Protein AF-A0A6N9UCE7-F1 (afdb_monomer_lite)

Structure (mmCIF, N/CA/C/O backbone):
data_AF-A0A6N9UCE7-F1
#
_entry.id   AF-A0A6N9UCE7-F1
#
loop_
_atom_site.group_PDB
_atom_site.id
_atom_site.type_symbol
_atom_site.label_atom_id
_atom_site.label_alt_id
_atom_site.label_comp_id
_atom_site.label_asym_id
_atom_site.label_entity_id
_atom_site.label_seq_id
_atom_site.pdbx_PDB_ins_code
_atom_site.Cartn_x
_atom_site.Cartn_y
_atom_site.Cartn_z
_atom_site.occupancy
_atom_site.B_iso_or_equiv
_atom_site.auth_seq_id
_atom_site.auth_comp_id
_atom_site.auth_asym_id
_atom_site.auth_atom_id
_atom_site.pdbx_PDB_model_num
ATOM 1 N N . MET A 1 1 ? 12.344 -20.145 -18.792 1.00 55.12 1 MET A N 1
ATOM 2 C CA . MET A 1 1 ? 13.681 -20.656 -19.155 1.00 55.12 1 MET A CA 1
ATOM 3 C C . MET A 1 1 ? 14.453 -20.822 -17.857 1.00 55.12 1 MET A C 1
ATOM 5 O O . MET A 1 1 ? 14.553 -19.849 -17.118 1.00 55.12 1 MET A O 1
ATOM 9 N N . ASN A 1 2 ? 14.846 -22.044 -17.493 1.00 79.31 2 ASN A N 1
ATOM 10 C CA . ASN A 1 2 ? 15.606 -22.292 -16.262 1.00 79.31 2 ASN A CA 1
ATOM 11 C C . ASN A 1 2 ? 17.034 -21.734 -16.443 1.00 79.31 2 ASN A C 1
ATOM 13 O O . ASN A 1 2 ? 17.540 -21.731 -17.561 1.00 79.31 2 ASN A O 1
ATOM 17 N N . LEU A 1 3 ? 17.689 -21.277 -15.366 1.00 72.50 3 LEU A N 1
ATOM 18 C CA . LEU A 1 3 ? 19.099 -20.850 -15.359 1.00 72.50 3 LEU A CA 1
ATOM 19 C C . LEU A 1 3 ? 20.013 -21.818 -16.137 1.00 72.50 3 LEU A C 1
ATOM 21 O O . LEU A 1 3 ? 20.904 -21.383 -16.862 1.00 72.50 3 LEU A O 1
ATOM 25 N N . ARG A 1 4 ? 19.749 -23.124 -16.028 1.00 77.56 4 ARG A N 1
ATOM 26 C CA . ARG A 1 4 ? 20.465 -24.182 -16.747 1.00 77.56 4 ARG A CA 1
ATOM 27 C C . ARG A 1 4 ? 20.333 -24.066 -18.270 1.00 77.56 4 ARG A C 1
ATOM 29 O O . ARG A 1 4 ? 21.342 -24.127 -18.960 1.00 77.56 4 ARG A O 1
ATOM 36 N N . ASP A 1 5 ? 19.128 -23.819 -18.779 1.00 77.69 5 ASP A N 1
ATOM 37 C CA . ASP A 1 5 ? 18.874 -23.675 -20.219 1.00 77.69 5 ASP A CA 1
ATOM 38 C C . ASP A 1 5 ? 19.595 -22.442 -20.787 1.00 77.69 5 ASP A C 1
ATOM 40 O O . ASP A 1 5 ? 20.117 -22.470 -21.900 1.00 77.69 5 ASP A O 1
ATOM 44 N N . THR A 1 6 ? 19.658 -21.359 -20.002 1.00 74.12 6 THR A N 1
ATOM 45 C CA . THR A 1 6 ? 20.372 -20.130 -20.372 1.00 74.12 6 THR A CA 1
ATOM 46 C C . THR A 1 6 ? 21.882 -20.357 -20.437 1.00 74.12 6 THR A C 1
ATOM 48 O O . THR A 1 6 ? 22.530 -19.886 -21.370 1.00 74.12 6 THR A O 1
ATOM 51 N N . LEU A 1 7 ? 22.450 -21.102 -19.484 1.00 79.00 7 LEU A N 1
ATOM 52 C CA . LEU A 1 7 ? 23.873 -21.451 -19.490 1.00 79.00 7 LEU A CA 1
ATOM 53 C C . LEU A 1 7 ? 24.226 -22.382 -20.660 1.00 79.00 7 LEU A C 1
ATOM 55 O O . LEU A 1 7 ? 25.208 -22.128 -21.356 1.00 79.00 7 LEU A O 1
ATOM 59 N N . ASP A 1 8 ? 23.395 -23.388 -20.942 1.00 78.19 8 ASP A N 1
ATOM 60 C CA . ASP A 1 8 ? 23.586 -24.306 -22.075 1.00 78.19 8 ASP A CA 1
ATOM 61 C C . ASP A 1 8 ? 23.453 -23.601 -23.437 1.00 78.19 8 ASP A C 1
ATOM 63 O O . ASP A 1 8 ? 24.088 -23.996 -24.421 1.00 78.19 8 ASP A O 1
ATOM 67 N N . TYR A 1 9 ? 22.627 -22.555 -23.518 1.00 81.31 9 TYR A N 1
ATOM 68 C CA . TYR A 1 9 ? 22.512 -21.704 -24.701 1.00 81.31 9 TYR A CA 1
ATOM 69 C C . TYR A 1 9 ? 23.761 -20.836 -24.902 1.00 81.31 9 TYR A C 1
ATOM 71 O O . TYR A 1 9 ? 24.317 -20.801 -26.001 1.00 81.31 9 TYR A O 1
ATOM 79 N N . LEU A 1 10 ? 24.248 -20.186 -23.839 1.00 79.19 10 LEU A N 1
ATOM 80 C CA . LEU A 1 10 ? 25.464 -19.369 -23.895 1.00 79.19 10 LEU A CA 1
ATOM 81 C C . LEU A 1 10 ? 26.702 -20.207 -24.242 1.00 79.19 10 LEU A C 1
ATOM 83 O O . LEU A 1 10 ? 27.510 -19.780 -25.063 1.00 79.19 10 LEU A O 1
ATOM 87 N N . ALA A 1 11 ? 26.825 -21.417 -23.688 1.00 78.81 11 ALA A N 1
ATOM 88 C CA . ALA A 1 11 ? 27.917 -22.334 -24.012 1.00 78.81 11 ALA A CA 1
ATOM 89 C C . ALA A 1 11 ? 27.926 -22.722 -25.502 1.00 78.81 11 ALA A C 1
ATOM 91 O O . ALA A 1 11 ? 28.981 -22.731 -26.136 1.00 78.81 11 ALA A O 1
ATOM 92 N N . ARG A 1 12 ? 26.747 -22.980 -26.087 1.00 85.50 12 ARG A N 1
ATOM 93 C CA . ARG A 1 12 ? 26.614 -23.264 -27.524 1.00 85.50 12 ARG A CA 1
ATOM 94 C C . ARG A 1 12 ? 27.008 -22.074 -28.394 1.00 85.50 12 ARG A C 1
ATOM 96 O O . ARG A 1 12 ? 27.698 -22.278 -29.385 1.00 85.50 12 ARG A O 1
ATOM 103 N N . LEU A 1 13 ? 26.625 -20.860 -28.007 1.00 78.12 13 LEU A N 1
ATOM 104 C CA . LEU A 1 13 ? 27.005 -19.624 -28.701 1.00 78.12 13 LEU A CA 1
ATOM 105 C C . LEU A 1 13 ? 28.523 -19.415 -28.717 1.00 78.12 13 LEU A C 1
ATOM 107 O O . LEU A 1 13 ? 29.093 -19.150 -29.772 1.00 78.12 13 LEU A O 1
ATOM 111 N N . VAL A 1 14 ? 29.184 -19.611 -27.571 1.00 79.56 14 VAL A N 1
ATOM 112 C CA . VAL A 1 14 ? 30.649 -19.508 -27.465 1.00 79.56 14 VAL A CA 1
ATOM 113 C C . VAL A 1 14 ? 31.342 -20.545 -28.352 1.00 79.56 14 VAL A C 1
ATOM 115 O O . VAL A 1 14 ? 32.314 -20.219 -29.031 1.00 79.56 14 VAL A O 1
ATOM 118 N N . GLN A 1 15 ? 30.830 -21.778 -28.390 1.00 78.38 15 GLN A N 1
ATOM 119 C CA . GLN A 1 15 ? 31.375 -22.834 -29.243 1.00 78.38 15 GLN A CA 1
ATOM 120 C C . GLN A 1 15 ? 31.206 -22.507 -30.736 1.00 78.38 15 GLN A C 1
ATOM 122 O O . GLN A 1 15 ? 32.149 -22.654 -31.510 1.00 78.38 15 GLN A O 1
ATOM 127 N N . GLN A 1 16 ? 30.032 -22.007 -31.134 1.00 80.94 16 GLN A N 1
ATOM 128 C CA . GLN A 1 16 ? 29.745 -21.630 -32.519 1.00 80.94 16 GLN A CA 1
ATOM 129 C C . GLN A 1 16 ? 30.661 -20.499 -33.010 1.00 80.94 16 GLN A C 1
ATOM 131 O O . GLN A 1 16 ? 31.149 -20.544 -34.139 1.00 80.94 16 GLN A O 1
ATOM 136 N N . ASP A 1 17 ? 30.941 -19.514 -32.154 1.00 73.44 17 ASP A N 1
ATOM 137 C CA . ASP A 1 17 ? 31.876 -18.429 -32.464 1.00 73.44 17 ASP A CA 1
ATOM 138 C C . ASP A 1 17 ? 33.335 -18.906 -32.511 1.00 73.44 17 ASP A C 1
ATOM 140 O O . ASP A 1 17 ? 34.107 -18.464 -33.369 1.00 73.44 17 ASP A O 1
ATOM 144 N N . ALA A 1 18 ? 33.729 -19.843 -31.644 1.00 75.88 18 ALA A N 1
ATOM 145 C CA . ALA A 1 18 ? 35.053 -20.466 -31.697 1.00 75.88 18 ALA A CA 1
ATOM 146 C C . ALA A 1 18 ? 35.281 -21.224 -33.019 1.00 75.88 18 ALA A C 1
ATOM 148 O O . ALA A 1 18 ? 36.377 -21.198 -33.580 1.00 75.88 18 ALA A O 1
ATOM 149 N N . ASP A 1 19 ? 34.241 -21.857 -33.558 1.00 76.94 19 ASP A N 1
ATOM 150 C CA . ASP A 1 19 ? 34.321 -22.548 -34.846 1.00 76.94 19 ASP A CA 1
ATOM 151 C C . ASP A 1 19 ? 34.316 -21.557 -36.024 1.00 76.94 19 ASP A C 1
ATOM 153 O O . ASP A 1 19 ? 35.049 -21.741 -36.999 1.00 76.94 19 ASP A O 1
ATOM 157 N N . ARG A 1 20 ? 33.575 -20.445 -35.914 1.00 74.06 20 ARG A N 1
ATOM 158 C CA . ARG A 1 20 ? 33.548 -19.382 -36.933 1.00 74.06 20 ARG A CA 1
ATOM 159 C C . ARG A 1 20 ? 34.883 -18.649 -37.057 1.00 74.06 20 ARG A C 1
ATOM 161 O O . ARG A 1 20 ? 35.341 -18.371 -38.161 1.00 74.06 20 ARG A O 1
ATOM 168 N N . THR A 1 21 ? 35.543 -18.398 -35.931 1.00 69.56 21 THR A N 1
ATOM 169 C CA . THR A 1 21 ? 36.868 -17.759 -35.895 1.00 69.56 21 THR A CA 1
ATOM 170 C C . THR A 1 21 ? 37.968 -18.626 -36.488 1.00 69.56 21 THR A C 1
ATOM 172 O O . THR A 1 21 ? 38.848 -18.106 -37.171 1.00 69.56 21 THR A O 1
ATOM 175 N N . LYS A 1 22 ? 37.894 -19.951 -36.313 1.00 75.88 22 LYS A N 1
ATOM 176 C CA . LYS A 1 22 ? 38.792 -20.882 -37.012 1.00 75.88 22 LYS A CA 1
ATOM 177 C C . LYS A 1 22 ? 38.615 -20.832 -38.531 1.00 75.88 22 LYS A C 1
ATOM 179 O O . LYS A 1 22 ? 39.599 -20.987 -39.244 1.00 75.88 22 LYS A O 1
ATOM 184 N N . ALA A 1 23 ? 37.393 -20.611 -39.019 1.00 70.56 23 ALA A N 1
ATOM 185 C CA . ALA A 1 23 ? 37.106 -20.512 -40.450 1.00 70.56 23 ALA A CA 1
ATOM 186 C C . ALA A 1 23 ? 37.548 -19.167 -41.066 1.00 70.56 23 ALA A C 1
ATOM 188 O O . ALA A 1 23 ? 38.022 -19.146 -42.199 1.00 70.56 23 ALA A O 1
ATOM 189 N N . GLU A 1 24 ? 37.425 -18.060 -40.324 1.00 67.69 24 GLU A N 1
ATOM 190 C CA . GLU A 1 24 ? 37.784 -16.701 -40.777 1.00 67.69 24 GLU A CA 1
ATOM 191 C C . GLU A 1 24 ? 39.311 -16.451 -40.803 1.00 67.69 24 GLU A C 1
ATOM 193 O O . GLU A 1 24 ? 39.781 -15.600 -41.551 1.00 67.69 24 GLU A O 1
ATOM 198 N N . ALA A 1 25 ? 40.114 -17.231 -40.067 1.00 68.50 25 ALA A N 1
ATOM 199 C CA . ALA A 1 25 ? 41.566 -17.034 -39.954 1.00 68.50 25 ALA A CA 1
ATOM 200 C C . ALA A 1 25 ? 42.386 -17.353 -41.229 1.00 68.50 25 ALA A C 1
ATOM 202 O O . ALA A 1 25 ? 43.602 -17.141 -41.257 1.00 68.50 25 ALA A O 1
ATOM 203 N N . HIS A 1 26 ? 41.765 -17.855 -42.300 1.00 65.88 26 HIS A N 1
ATOM 204 C CA . HIS A 1 26 ? 42.443 -18.099 -43.575 1.00 65.88 26 HIS A CA 1
ATOM 205 C C . HIS A 1 26 ? 42.618 -16.794 -44.374 1.00 65.88 26 HIS A C 1
ATOM 207 O O . HIS A 1 26 ? 41.826 -16.489 -45.260 1.00 65.88 26 HIS A O 1
ATOM 213 N N . GLY A 1 27 ? 43.689 -16.045 -44.086 1.00 72.62 27 GLY A N 1
ATOM 214 C CA . GLY A 1 27 ? 44.142 -14.908 -44.906 1.00 72.62 27 GLY A CA 1
ATOM 215 C C . GLY A 1 27 ? 44.340 -13.580 -44.170 1.00 72.62 27 GLY A C 1
ATOM 216 O O . GLY A 1 27 ? 44.795 -12.619 -44.787 1.00 72.62 27 GLY A O 1
ATOM 217 N N . GLU A 1 28 ? 44.036 -13.514 -42.874 1.00 76.50 28 GLU A N 1
ATOM 218 C CA . GLU A 1 28 ? 44.250 -12.318 -42.049 1.00 76.50 28 GLU A CA 1
ATOM 219 C C . GLU A 1 28 ? 45.672 -12.277 -41.471 1.00 76.50 28 GLU A C 1
ATOM 221 O O . GLU A 1 28 ? 46.276 -13.314 -41.178 1.00 76.50 28 GLU A O 1
ATOM 226 N N . SER A 1 29 ? 46.234 -11.074 -41.302 1.00 84.81 29 SER A N 1
ATOM 227 C CA . SER A 1 29 ? 47.552 -10.938 -40.675 1.00 84.81 29 SER A CA 1
ATOM 228 C C . SER A 1 29 ? 47.471 -11.246 -39.167 1.00 84.81 29 SER A C 1
ATOM 230 O O . SER A 1 29 ? 46.439 -10.993 -38.539 1.00 84.81 29 SER A O 1
ATOM 232 N N . PRO A 1 30 ? 48.551 -11.741 -38.534 1.00 78.81 30 PRO A N 1
ATOM 233 C CA . PRO A 1 30 ? 48.567 -12.015 -37.093 1.00 78.81 30 PRO A CA 1
ATOM 234 C C . PRO A 1 30 ? 48.154 -10.818 -36.218 1.00 78.81 30 PRO A C 1
ATOM 236 O O . PRO A 1 30 ? 47.530 -11.000 -35.174 1.00 78.81 30 PRO A O 1
ATOM 239 N N . GLU A 1 31 ? 48.453 -9.591 -36.655 1.00 83.00 31 GLU A N 1
ATOM 240 C CA . GLU A 1 31 ? 48.063 -8.358 -35.957 1.00 83.00 31 GLU A CA 1
ATOM 241 C C . GLU A 1 31 ? 46.546 -8.115 -35.998 1.00 83.00 31 GLU A C 1
ATOM 243 O O . GLU A 1 31 ? 45.957 -7.700 -34.999 1.00 83.00 31 GLU A O 1
ATOM 248 N N . GLN A 1 32 ? 45.889 -8.424 -37.123 1.00 82.06 32 GLN A N 1
ATOM 249 C CA . GLN A 1 32 ? 44.431 -8.323 -37.258 1.00 82.06 32 GLN A CA 1
ATOM 250 C C . GLN A 1 32 ? 43.720 -9.353 -36.376 1.00 82.06 32 GLN A C 1
ATOM 252 O O . GLN A 1 32 ? 42.742 -9.016 -35.704 1.00 82.06 32 GLN A O 1
ATOM 257 N N . LEU A 1 33 ? 44.259 -10.574 -36.306 1.00 79.19 33 LEU A N 1
ATOM 258 C CA . LEU A 1 33 ? 43.745 -11.630 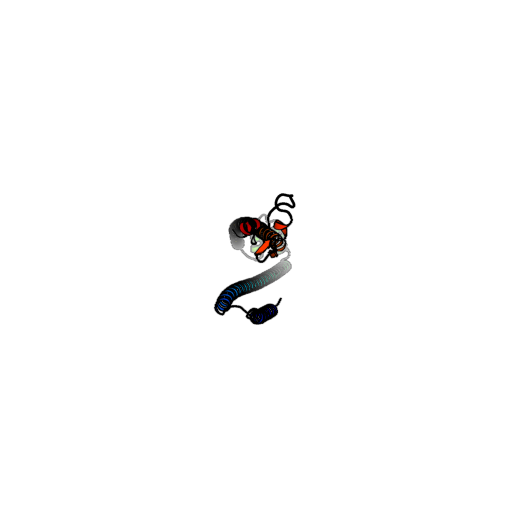-35.433 1.00 79.19 33 LEU A CA 1
ATOM 259 C C . LEU A 1 33 ? 43.868 -11.253 -33.950 1.00 79.19 33 LEU A C 1
ATOM 261 O O . LEU A 1 33 ? 42.925 -11.476 -33.187 1.00 79.19 33 LEU A O 1
ATOM 265 N N . LEU A 1 34 ? 44.983 -10.636 -33.540 1.00 81.06 34 LEU A N 1
ATOM 266 C CA . LEU A 1 34 ? 45.177 -10.172 -32.163 1.00 81.06 34 LEU A CA 1
ATOM 267 C C . LEU A 1 34 ? 44.195 -9.047 -31.802 1.00 81.06 34 LEU A C 1
ATOM 269 O O . LEU A 1 34 ? 43.507 -9.141 -30.786 1.00 81.06 34 LEU A O 1
ATOM 273 N N . ALA A 1 35 ? 44.049 -8.034 -32.661 1.00 82.75 35 ALA A N 1
ATOM 274 C CA . ALA A 1 35 ? 43.107 -6.935 -32.435 1.00 82.75 35 ALA A CA 1
ATOM 275 C C . ALA A 1 35 ? 41.642 -7.419 -32.382 1.00 82.75 35 ALA A C 1
ATOM 277 O O . ALA A 1 35 ? 40.844 -6.953 -31.561 1.00 82.75 35 ALA A O 1
ATOM 278 N N . ALA A 1 36 ? 41.274 -8.388 -33.229 1.00 82.00 36 ALA A N 1
ATOM 279 C CA . ALA A 1 36 ? 39.957 -9.020 -33.196 1.00 82.00 36 ALA A CA 1
ATOM 280 C C . ALA A 1 36 ? 39.740 -9.835 -31.909 1.00 82.00 36 ALA A C 1
ATOM 282 O O . ALA A 1 36 ? 38.648 -9.793 -31.333 1.00 82.00 36 ALA A O 1
ATOM 283 N N . ALA A 1 37 ? 40.767 -10.546 -31.433 1.00 79.44 37 ALA A N 1
ATOM 284 C CA . ALA A 1 37 ? 40.722 -11.291 -30.179 1.00 79.44 37 ALA A CA 1
ATOM 285 C C . ALA A 1 37 ? 40.562 -10.364 -28.962 1.00 79.44 37 ALA A C 1
ATOM 287 O O . ALA A 1 37 ? 39.706 -10.620 -28.116 1.00 79.44 37 ALA A O 1
ATOM 288 N N . GLU A 1 38 ? 41.301 -9.253 -28.897 1.00 89.38 38 GLU A N 1
ATOM 289 C CA . GLU A 1 38 ? 41.183 -8.259 -27.821 1.00 89.38 38 GLU A CA 1
ATOM 290 C C . GLU A 1 38 ? 39.797 -7.605 -27.788 1.00 89.38 38 GLU A C 1
ATOM 292 O O . GLU A 1 38 ? 39.168 -7.514 -26.728 1.00 89.38 38 GLU A O 1
ATOM 297 N N . LYS A 1 39 ? 39.266 -7.210 -28.953 1.00 89.31 39 LYS A N 1
ATOM 298 C CA . LYS A 1 39 ? 37.913 -6.646 -29.060 1.00 89.31 39 LYS A CA 1
ATOM 299 C C . LYS A 1 39 ? 36.849 -7.635 -28.575 1.00 89.31 39 LYS A C 1
ATOM 301 O O . LYS A 1 39 ? 35.934 -7.242 -27.850 1.00 89.31 39 LYS A O 1
ATOM 306 N N . ARG A 1 40 ? 36.983 -8.917 -28.931 1.00 81.06 40 ARG A N 1
ATOM 307 C CA . ARG A 1 40 ? 36.081 -9.985 -28.468 1.00 81.06 40 ARG A CA 1
ATOM 308 C C . ARG A 1 40 ? 36.219 -10.245 -26.972 1.00 81.06 40 ARG A C 1
ATOM 310 O O . ARG A 1 40 ? 35.206 -10.380 -26.295 1.00 81.06 40 ARG A O 1
ATOM 317 N N . ALA A 1 41 ? 37.436 -10.258 -26.433 1.00 84.69 41 ALA A N 1
ATOM 318 C CA . ALA A 1 41 ? 37.661 -10.394 -24.995 1.00 84.69 41 ALA A CA 1
ATOM 319 C C . ALA A 1 41 ? 36.996 -9.246 -24.212 1.00 84.69 41 ALA A C 1
ATOM 321 O O . ALA A 1 41 ? 36.348 -9.484 -23.190 1.00 84.69 41 ALA A O 1
ATOM 322 N N . ALA A 1 42 ? 37.072 -8.013 -24.723 1.00 89.00 42 ALA A N 1
ATOM 323 C CA . ALA A 1 42 ? 36.381 -6.864 -24.142 1.00 89.00 42 ALA A CA 1
ATOM 324 C C . ALA A 1 42 ? 34.847 -7.001 -24.211 1.00 89.00 42 ALA A C 1
ATOM 326 O O . ALA A 1 42 ? 34.151 -6.689 -23.241 1.00 89.00 42 ALA A O 1
ATOM 327 N N . GLU A 1 43 ? 34.304 -7.500 -25.325 1.00 90.50 43 GLU A N 1
ATOM 328 C CA . GLU A 1 43 ? 32.867 -7.749 -25.481 1.00 90.50 43 GLU A CA 1
ATOM 329 C C . GLU A 1 43 ? 32.362 -8.857 -24.545 1.00 90.50 43 GLU A C 1
ATOM 331 O O . GLU A 1 43 ? 31.367 -8.657 -23.844 1.00 90.50 43 GLU A O 1
ATOM 336 N N . LEU A 1 44 ? 33.086 -9.976 -24.448 1.00 85.69 44 LEU A N 1
ATOM 337 C CA . LEU A 1 44 ? 32.792 -11.059 -23.507 1.00 85.69 44 LEU A CA 1
ATOM 338 C C . LEU A 1 44 ? 32.857 -10.577 -22.056 1.00 85.69 44 LEU A C 1
ATOM 340 O O . LEU A 1 44 ? 31.966 -10.896 -21.272 1.00 85.69 44 LEU A O 1
ATOM 344 N N . SER A 1 45 ? 33.844 -9.749 -21.703 1.00 89.94 45 SER A N 1
ATOM 345 C CA . SER A 1 45 ? 33.935 -9.132 -20.374 1.00 89.94 45 SER A CA 1
ATOM 346 C C . SER A 1 45 ? 32.722 -8.238 -20.078 1.00 89.94 45 SER A C 1
ATOM 348 O O . SER A 1 45 ? 32.119 -8.323 -19.006 1.00 89.94 45 SER A O 1
ATOM 350 N N . ARG A 1 46 ? 32.268 -7.442 -21.058 1.00 92.38 46 ARG A N 1
ATOM 351 C CA . ARG A 1 46 ? 31.059 -6.611 -20.928 1.00 92.38 46 ARG A CA 1
ATOM 352 C C . ARG A 1 46 ? 29.786 -7.450 -20.781 1.00 92.38 46 ARG A C 1
ATOM 354 O O . ARG A 1 46 ? 28.911 -7.089 -19.991 1.00 92.38 46 ARG A O 1
ATOM 361 N N . LEU A 1 47 ? 29.657 -8.543 -21.533 1.00 87.62 47 LEU A N 1
ATOM 362 C CA . LEU A 1 47 ? 28.530 -9.475 -21.417 1.00 87.62 47 LEU A CA 1
ATOM 363 C C . LEU A 1 47 ? 28.542 -10.201 -20.070 1.00 87.62 47 LEU A C 1
ATOM 365 O O . LEU A 1 47 ? 27.497 -10.295 -19.430 1.00 87.62 47 LEU A O 1
ATOM 369 N N . HIS A 1 48 ? 29.714 -10.625 -19.597 1.00 86.00 48 HIS A N 1
ATOM 370 C CA . HIS A 1 48 ? 29.884 -11.226 -18.278 1.00 86.00 48 HIS A CA 1
ATOM 371 C C . HIS A 1 48 ? 29.464 -10.258 -17.164 1.00 86.00 48 HIS A C 1
ATOM 373 O O . HIS A 1 48 ? 28.642 -10.615 -16.327 1.00 86.00 48 HIS A O 1
ATOM 379 N N . GLN A 1 49 ? 29.909 -8.996 -17.209 1.00 90.56 49 GLN A N 1
ATOM 380 C CA . GLN A 1 49 ? 29.475 -7.971 -16.251 1.00 90.56 49 GLN A CA 1
ATOM 381 C C . GLN A 1 49 ? 27.956 -7.744 -16.273 1.00 90.56 49 GLN A C 1
ATOM 383 O O . GLN A 1 49 ? 27.343 -7.584 -15.217 1.00 90.56 49 GLN A O 1
ATOM 388 N N . LYS A 1 50 ? 27.327 -7.736 -17.457 1.00 88.94 50 LYS A N 1
ATOM 389 C CA . LYS A 1 50 ? 25.861 -7.653 -17.574 1.00 88.94 50 LYS A CA 1
ATOM 390 C C . LYS A 1 50 ? 25.175 -8.872 -16.954 1.00 88.94 50 LYS A C 1
ATOM 392 O O . LYS A 1 50 ? 24.182 -8.697 -16.253 1.00 88.94 50 LYS A O 1
ATOM 397 N N . ALA A 1 51 ? 25.702 -10.073 -17.187 1.00 83.94 51 ALA A N 1
ATOM 398 C CA . ALA A 1 51 ? 25.171 -11.308 -16.619 1.00 83.94 51 ALA A CA 1
ATOM 399 C C . ALA A 1 51 ? 25.290 -11.328 -15.087 1.00 83.94 51 ALA A C 1
ATOM 401 O O . ALA A 1 51 ? 24.315 -11.655 -14.417 1.00 83.94 51 ALA A O 1
ATOM 402 N N . CYS A 1 52 ? 26.426 -10.898 -14.526 1.00 89.38 52 CYS A N 1
ATOM 403 C CA . CYS A 1 52 ? 26.600 -10.750 -13.079 1.00 89.38 52 CYS A CA 1
ATOM 404 C C . CYS A 1 52 ? 25.581 -9.771 -12.482 1.00 89.38 52 CYS A C 1
ATOM 406 O O . CYS A 1 52 ? 24.870 -10.136 -11.557 1.00 89.38 52 CYS A O 1
ATOM 408 N N . ARG A 1 53 ? 25.412 -8.577 -13.072 1.00 91.75 53 ARG A N 1
ATOM 409 C CA . ARG A 1 53 ? 24.402 -7.609 -12.600 1.00 91.75 53 ARG A CA 1
ATOM 410 C C . ARG A 1 53 ? 22.977 -8.157 -12.666 1.00 91.75 53 ARG A C 1
ATOM 412 O O . ARG A 1 53 ? 22.176 -7.878 -11.782 1.00 91.75 53 ARG A O 1
ATOM 419 N N . ALA A 1 54 ? 22.646 -8.915 -13.712 1.00 85.69 54 ALA A N 1
ATOM 420 C CA . ALA A 1 54 ? 21.338 -9.554 -13.825 1.00 85.69 54 ALA A CA 1
ATOM 421 C C . ALA A 1 54 ? 21.131 -10.621 -12.736 1.00 85.69 54 ALA A C 1
ATOM 423 O O . ALA A 1 54 ? 20.046 -10.701 -12.166 1.00 85.69 54 ALA A O 1
ATOM 424 N N . LEU A 1 55 ? 22.169 -11.401 -12.412 1.00 88.50 55 LEU A N 1
ATOM 425 C CA . LEU A 1 55 ? 22.133 -12.369 -11.313 1.00 88.50 55 LEU A CA 1
ATOM 426 C C . LEU A 1 55 ? 21.978 -11.688 -9.949 1.00 88.50 55 LEU A C 1
ATOM 428 O O . LEU A 1 55 ? 21.169 -12.157 -9.153 1.00 88.50 55 LEU A O 1
ATOM 432 N N . ASP A 1 56 ? 22.676 -10.578 -9.706 1.00 90.25 56 ASP A N 1
ATOM 433 C CA . ASP A 1 56 ? 22.549 -9.805 -8.464 1.00 90.25 56 ASP A CA 1
ATOM 434 C C . ASP A 1 56 ? 21.126 -9.250 -8.295 1.00 90.25 56 ASP A C 1
ATOM 436 O O . ASP A 1 56 ? 20.532 -9.377 -7.226 1.00 90.25 56 ASP A O 1
ATOM 440 N N . LEU A 1 57 ? 20.532 -8.704 -9.366 1.00 88.19 57 LEU A N 1
ATOM 441 C CA . LEU A 1 57 ? 19.139 -8.241 -9.358 1.00 88.19 57 LEU A CA 1
ATOM 442 C C . LEU A 1 57 ? 18.157 -9.387 -9.083 1.00 88.19 57 LEU A C 1
ATOM 444 O O . LEU A 1 57 ? 17.253 -9.241 -8.267 1.00 88.19 57 LEU A O 1
ATOM 448 N N . MET A 1 58 ? 18.358 -10.550 -9.710 1.00 88.38 58 MET A N 1
ATOM 449 C CA . MET A 1 58 ? 17.528 -11.729 -9.452 1.00 88.3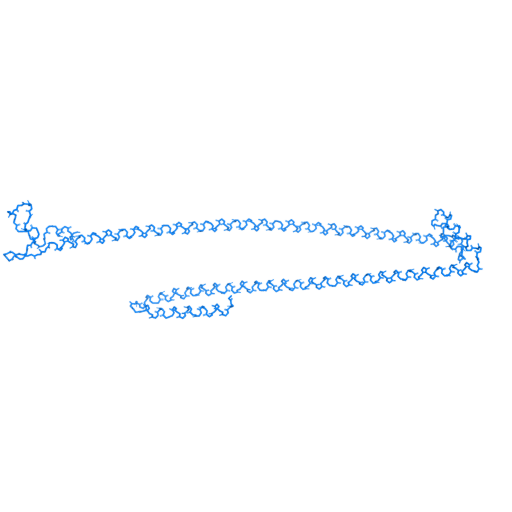8 58 MET A CA 1
ATOM 450 C C . MET A 1 58 ? 17.662 -12.245 -8.013 1.00 88.38 58 MET A C 1
ATOM 452 O O . MET A 1 58 ? 16.679 -12.718 -7.440 1.00 88.38 58 MET A O 1
ATOM 456 N N . GLN A 1 59 ? 18.862 -12.193 -7.428 1.00 89.81 59 GLN A N 1
ATOM 457 C CA . GLN A 1 59 ? 19.077 -12.555 -6.025 1.00 89.81 59 GLN A CA 1
ATOM 458 C C . GLN A 1 59 ? 18.370 -11.569 -5.096 1.00 89.81 59 GLN A C 1
ATOM 460 O O . GLN A 1 59 ? 17.627 -12.007 -4.222 1.00 89.81 59 GLN A O 1
ATOM 465 N N . HIS A 1 60 ? 18.510 -10.268 -5.352 1.00 90.25 60 HIS A N 1
ATOM 466 C CA . HIS A 1 60 ? 17.829 -9.223 -4.595 1.00 90.25 60 HIS A CA 1
ATOM 467 C C . HIS A 1 60 ? 16.300 -9.372 -4.652 1.00 90.25 60 HIS A C 1
ATOM 469 O O . HIS A 1 60 ? 15.634 -9.310 -3.621 1.00 90.25 60 HIS A O 1
ATOM 475 N N . ASP A 1 61 ? 15.727 -9.637 -5.829 1.00 86.75 61 ASP A N 1
ATOM 476 C CA . ASP A 1 61 ? 14.288 -9.889 -5.966 1.00 86.75 61 ASP A CA 1
ATOM 477 C C . ASP A 1 61 ? 13.851 -11.138 -5.194 1.00 86.75 61 ASP A C 1
ATOM 479 O O . ASP A 1 61 ? 12.811 -11.130 -4.528 1.00 86.75 61 ASP A O 1
ATOM 483 N N . ARG A 1 62 ? 14.647 -12.213 -5.239 1.00 89.06 62 ARG A N 1
ATOM 484 C CA . ARG A 1 62 ? 14.366 -13.443 -4.489 1.00 89.06 62 ARG A CA 1
ATOM 485 C C . ARG A 1 62 ? 14.390 -13.199 -2.981 1.00 89.06 62 ARG A C 1
ATOM 487 O O . ARG A 1 62 ? 13.501 -13.689 -2.284 1.00 89.06 62 ARG A O 1
ATOM 494 N N . ASP A 1 63 ? 15.355 -12.430 -2.493 1.00 88.94 63 ASP A N 1
ATOM 495 C CA . ASP A 1 63 ? 15.473 -12.084 -1.077 1.00 88.94 63 ASP A CA 1
ATOM 496 C C . ASP A 1 63 ? 14.320 -11.165 -0.642 1.00 88.94 63 ASP A C 1
ATOM 498 O O . ASP A 1 63 ? 13.672 -11.434 0.368 1.00 88.94 63 ASP A O 1
ATOM 502 N N . ALA A 1 64 ? 13.937 -10.187 -1.469 1.00 87.69 64 ALA A N 1
ATOM 503 C CA . ALA A 1 64 ? 12.762 -9.347 -1.233 1.00 87.69 64 ALA A CA 1
ATOM 504 C C . ALA A 1 64 ? 11.441 -10.144 -1.252 1.00 87.69 64 ALA A C 1
ATOM 506 O O . ALA A 1 64 ? 10.485 -9.829 -0.539 1.00 87.69 64 ALA A O 1
ATOM 507 N N . HIS A 1 65 ? 11.329 -11.186 -2.081 1.00 85.94 65 HIS A N 1
ATOM 508 C CA . HIS A 1 65 ? 10.189 -12.106 -2.043 1.00 85.94 65 HIS A CA 1
ATOM 509 C C . HIS A 1 65 ? 10.174 -12.958 -0.771 1.00 85.94 65 HIS A C 1
ATOM 511 O O . HIS A 1 65 ? 9.102 -13.156 -0.197 1.00 85.94 65 HIS A O 1
ATOM 517 N N . ARG A 1 66 ? 11.341 -13.421 -0.311 1.00 89.69 66 ARG A N 1
ATOM 518 C CA . ARG A 1 66 ? 11.478 -14.173 0.939 1.00 89.69 66 ARG A CA 1
ATOM 519 C C . ARG A 1 66 ? 11.099 -13.325 2.154 1.00 89.69 66 ARG A C 1
ATOM 521 O O . ARG A 1 66 ? 10.273 -13.764 2.944 1.00 89.69 66 ARG A O 1
ATOM 528 N N . GLU A 1 67 ? 11.614 -12.103 2.256 1.00 88.56 67 GLU A N 1
ATOM 529 C CA . GLU A 1 67 ? 11.281 -11.176 3.345 1.00 88.56 67 GLU A CA 1
ATOM 530 C C . GLU A 1 67 ? 9.778 -10.862 3.375 1.00 88.56 67 GLU A C 1
ATOM 532 O O . GLU A 1 67 ? 9.140 -10.876 4.428 1.00 88.56 67 GLU A O 1
ATOM 537 N N . ARG A 1 68 ? 9.161 -10.644 2.203 1.00 88.44 68 ARG A N 1
ATOM 538 C CA . ARG A 1 68 ? 7.703 -10.474 2.107 1.00 88.44 68 ARG A CA 1
ATOM 539 C C . ARG A 1 68 ? 6.952 -11.703 2.616 1.00 88.44 68 ARG A C 1
ATOM 541 O O . ARG A 1 68 ? 5.981 -11.535 3.347 1.00 88.44 68 ARG A O 1
ATOM 548 N N . ALA A 1 69 ? 7.386 -12.912 2.262 1.00 86.06 69 ALA A N 1
ATOM 549 C CA . ALA A 1 69 ? 6.762 -14.148 2.732 1.00 86.06 69 ALA A CA 1
ATOM 550 C C . ALA A 1 69 ? 6.878 -14.315 4.259 1.00 86.06 69 ALA A C 1
ATOM 552 O O . ALA A 1 69 ? 5.874 -14.597 4.911 1.00 86.06 69 ALA A O 1
ATOM 553 N N . GLU A 1 70 ? 8.057 -14.059 4.831 1.00 86.94 70 GLU A N 1
ATOM 554 C CA . GLU A 1 70 ? 8.292 -14.096 6.283 1.00 86.94 70 GLU A CA 1
ATOM 555 C C . GLU A 1 70 ? 7.418 -13.056 7.015 1.00 86.94 70 GLU A C 1
ATOM 557 O O . GLU A 1 70 ? 6.782 -13.365 8.025 1.00 86.94 70 GLU A O 1
ATOM 562 N N . ASN A 1 71 ? 7.274 -11.850 6.452 1.00 87.25 71 ASN A N 1
ATOM 563 C CA . ASN A 1 71 ? 6.369 -10.822 6.971 1.00 87.25 71 ASN A CA 1
ATOM 564 C C . ASN A 1 71 ? 4.888 -11.236 6.901 1.00 87.25 71 ASN A C 1
ATOM 566 O O . ASN A 1 71 ? 4.125 -10.961 7.832 1.00 87.25 71 ASN A O 1
ATOM 570 N N . PHE A 1 72 ? 4.452 -11.902 5.826 1.00 86.19 72 PHE A N 1
ATOM 571 C CA . PHE A 1 72 ? 3.088 -12.433 5.729 1.00 86.19 72 PHE A CA 1
ATOM 572 C C . PHE A 1 72 ? 2.830 -13.533 6.760 1.00 86.19 72 PHE A C 1
ATOM 574 O O . PHE A 1 72 ? 1.775 -13.520 7.396 1.00 86.19 72 PHE A O 1
ATOM 581 N N . GLU A 1 73 ? 3.786 -14.437 6.975 1.00 87.56 73 GLU A N 1
ATOM 582 C CA . GLU A 1 73 ? 3.682 -15.481 7.997 1.00 87.56 73 GLU A CA 1
ATOM 583 C C . GLU A 1 73 ? 3.623 -14.876 9.409 1.00 87.56 73 GLU A C 1
ATOM 585 O O . GLU A 1 73 ? 2.776 -15.262 10.216 1.00 87.56 73 GLU A O 1
ATOM 590 N N . GLY A 1 74 ? 4.449 -13.862 9.689 1.00 86.19 74 GLY A N 1
ATOM 591 C CA . GLY A 1 74 ? 4.403 -13.110 10.944 1.00 86.19 74 GLY A CA 1
ATOM 592 C C . GLY A 1 74 ? 3.046 -12.439 11.183 1.00 86.19 74 GLY A C 1
ATOM 593 O O . GLY A 1 74 ? 2.480 -12.549 12.272 1.00 86.19 74 GLY A O 1
ATOM 594 N N . ARG A 1 75 ? 2.466 -11.804 10.154 1.00 85.56 75 ARG A N 1
ATOM 595 C CA . ARG A 1 75 ? 1.119 -11.207 10.236 1.00 85.56 75 ARG A CA 1
ATOM 596 C C . ARG A 1 75 ? 0.024 -12.258 10.417 1.00 85.56 75 ARG A C 1
ATOM 598 O O . ARG A 1 75 ? -0.924 -12.003 11.156 1.00 85.56 75 ARG A O 1
ATOM 605 N N . ALA A 1 76 ? 0.141 -13.419 9.774 1.00 86.38 76 ALA A N 1
ATOM 606 C CA . ALA A 1 76 ? -0.805 -14.520 9.940 1.00 86.38 76 ALA A CA 1
ATOM 607 C C . ALA A 1 76 ? -0.798 -15.048 11.384 1.00 86.38 76 ALA A C 1
ATOM 609 O O . ALA A 1 76 ? -1.861 -15.125 11.996 1.00 86.38 76 ALA A O 1
ATOM 610 N N . LYS A 1 77 ? 0.390 -15.287 11.960 1.00 88.06 77 LYS A N 1
ATOM 611 C CA . LYS A 1 77 ? 0.547 -15.689 13.370 1.00 88.06 77 LYS A CA 1
ATOM 612 C C . LYS A 1 77 ? 0.006 -14.636 14.340 1.00 88.06 77 LYS A C 1
ATOM 614 O O . LYS A 1 77 ? -0.654 -14.981 15.313 1.00 88.06 77 LYS A O 1
ATOM 619 N N . ALA A 1 78 ? 0.226 -13.349 14.062 1.00 82.75 78 ALA A N 1
ATOM 620 C CA . ALA A 1 78 ? -0.328 -12.268 14.879 1.00 82.75 78 ALA A CA 1
ATOM 621 C C . ALA A 1 78 ? -1.869 -12.223 14.833 1.00 82.75 78 ALA A C 1
ATOM 623 O O . ALA A 1 78 ? -2.512 -12.004 15.859 1.00 82.75 78 ALA A O 1
ATOM 624 N N . MET A 1 79 ? -2.475 -12.461 13.663 1.00 86.31 79 MET A N 1
ATOM 625 C CA . MET A 1 79 ? -3.935 -12.556 13.536 1.00 86.31 79 MET A CA 1
ATOM 626 C C . MET A 1 79 ? -4.505 -13.790 14.242 1.00 86.31 79 MET A C 1
ATOM 628 O O . MET A 1 79 ? -5.581 -13.701 14.827 1.00 86.31 79 MET A O 1
ATOM 632 N N . GLU A 1 80 ? -3.804 -14.923 14.201 1.00 89.12 80 GLU A N 1
ATOM 633 C CA . GLU A 1 80 ? -4.185 -16.138 14.930 1.00 89.12 80 GLU A CA 1
ATOM 634 C C . GLU A 1 80 ? -4.161 -15.903 16.447 1.00 89.12 80 GLU A C 1
ATOM 636 O O . GLU A 1 80 ? -5.184 -16.082 17.102 1.00 89.12 80 GLU A O 1
ATOM 641 N N . ALA A 1 81 ? -3.074 -15.334 16.980 1.00 87.31 81 ALA A N 1
ATOM 642 C CA . ALA A 1 81 ? -2.982 -14.967 18.395 1.00 87.31 81 ALA A CA 1
ATOM 643 C C . ALA A 1 81 ? -4.087 -13.980 18.827 1.00 87.31 81 ALA A C 1
ATOM 645 O O . ALA A 1 81 ? -4.659 -14.110 19.908 1.00 87.31 81 ALA A O 1
ATOM 646 N N . SER A 1 82 ? -4.439 -13.010 17.973 1.00 87.00 82 SER A N 1
ATOM 647 C CA . SER A 1 82 ? -5.557 -12.093 18.236 1.00 87.00 82 SER A CA 1
ATOM 648 C C . SER A 1 82 ? -6.899 -12.826 18.338 1.00 87.00 82 SER A C 1
ATOM 650 O O . SER A 1 82 ? -7.711 -12.487 19.198 1.00 87.00 82 SER A O 1
ATOM 652 N N . ARG A 1 83 ? -7.142 -13.836 17.491 1.00 90.38 83 ARG A N 1
ATOM 653 C CA . ARG A 1 83 ? -8.368 -14.650 17.544 1.00 90.38 83 ARG A CA 1
ATOM 654 C C . ARG A 1 83 ? -8.429 -15.498 18.807 1.00 90.38 83 ARG A C 1
ATOM 656 O O . ARG A 1 83 ? -9.500 -15.592 19.400 1.00 90.38 83 ARG A O 1
ATOM 663 N N . ASP A 1 84 ? -7.303 -16.054 19.239 1.00 89.50 84 ASP A N 1
ATOM 664 C CA . ASP A 1 84 ? -7.226 -16.831 20.478 1.00 89.50 84 ASP A CA 1
ATOM 665 C C . ASP A 1 84 ? -7.496 -15.952 21.705 1.00 89.50 84 ASP A C 1
ATOM 667 O O . ASP A 1 84 ? -8.260 -16.336 22.593 1.00 89.50 84 ASP A O 1
ATOM 671 N N . HIS A 1 85 ? -6.959 -14.727 21.729 1.00 85.62 85 HIS A N 1
ATOM 672 C CA . HIS A 1 85 ? -7.270 -13.752 22.775 1.00 85.62 85 HIS A CA 1
ATOM 673 C C . HIS A 1 85 ? -8.752 -13.356 22.790 1.00 85.62 85 HIS A C 1
ATOM 675 O O . HIS A 1 85 ? -9.358 -13.291 23.861 1.00 85.62 85 HIS A O 1
ATOM 681 N N . GLU A 1 86 ? -9.365 -13.129 21.625 1.00 85.88 86 GLU A N 1
ATOM 682 C CA . GLU A 1 86 ? -10.805 -12.861 21.533 1.00 85.88 86 GLU A CA 1
ATOM 683 C C . GLU A 1 86 ? -11.653 -14.059 21.982 1.00 85.88 86 GLU A C 1
ATOM 685 O O . GLU A 1 86 ? -12.668 -13.878 22.659 1.00 85.88 86 GLU A O 1
ATOM 690 N N . ALA A 1 87 ? -11.254 -15.282 21.626 1.00 91.56 87 ALA A N 1
ATOM 691 C CA . ALA A 1 87 ? -11.936 -16.503 22.040 1.00 91.56 87 ALA A CA 1
ATOM 692 C C . ALA A 1 87 ? -11.877 -16.682 23.564 1.00 91.56 87 ALA A C 1
ATOM 694 O O . ALA A 1 87 ? -12.922 -16.874 24.189 1.00 91.56 87 ALA A O 1
ATOM 695 N N . ALA A 1 88 ? -10.696 -16.510 24.165 1.00 90.06 88 ALA A N 1
ATOM 696 C CA . ALA A 1 88 ? -10.513 -16.555 25.614 1.00 90.06 88 ALA A CA 1
ATOM 697 C C . ALA A 1 88 ? -11.331 -15.465 26.332 1.00 90.06 88 ALA A C 1
ATOM 699 O O . ALA A 1 88 ? -11.980 -15.736 27.341 1.00 90.06 88 ALA A O 1
ATOM 700 N N . ALA A 1 89 ? -11.376 -14.243 25.787 1.00 86.44 89 ALA A N 1
ATOM 701 C CA . ALA A 1 89 ? -12.190 -13.162 26.343 1.00 86.44 89 ALA A CA 1
ATOM 702 C C . ALA A 1 89 ? -13.696 -13.482 26.297 1.00 86.44 89 ALA A C 1
ATOM 704 O O . ALA A 1 89 ? -14.424 -13.197 27.251 1.00 86.44 89 ALA A O 1
ATOM 705 N N . ARG A 1 90 ? -14.178 -14.106 25.213 1.00 92.00 90 ARG A N 1
ATOM 706 C CA . ARG A 1 90 ? -15.577 -14.555 25.101 1.00 92.00 90 ARG A CA 1
ATOM 707 C C . ARG A 1 90 ? -15.895 -15.683 26.074 1.00 92.00 90 ARG A C 1
ATOM 709 O O . ARG A 1 90 ? -16.971 -15.662 26.669 1.00 92.00 90 ARG A O 1
ATOM 716 N N . GLU A 1 91 ? -14.996 -16.648 26.236 1.00 94.12 91 GLU A N 1
ATOM 717 C CA . GLU A 1 91 ? -15.164 -17.743 27.194 1.00 94.12 91 GLU A CA 1
ATOM 718 C C . GLU A 1 91 ? -15.230 -17.212 28.629 1.00 94.12 91 GLU A C 1
ATOM 720 O O . GLU A 1 91 ? -16.165 -17.545 29.361 1.00 94.12 91 GLU A O 1
ATOM 725 N N . GLN A 1 92 ? -14.325 -16.299 28.993 1.00 90.69 92 GLN A N 1
ATOM 726 C CA . GLN A 1 92 ? -14.349 -15.639 30.296 1.00 90.69 92 GLN A CA 1
ATOM 727 C C . GLN A 1 92 ? -15.664 -14.881 30.517 1.00 90.69 92 GLN A C 1
ATOM 729 O O . GLN A 1 92 ? -16.318 -15.075 31.538 1.00 90.69 92 GLN A O 1
ATOM 734 N N . ALA A 1 93 ? -16.118 -14.092 29.538 1.00 84.69 93 ALA A N 1
ATOM 735 C CA . ALA A 1 93 ? -17.385 -13.368 29.639 1.00 84.69 93 ALA A CA 1
ATOM 736 C C . ALA A 1 93 ? -18.598 -14.310 29.783 1.00 84.69 93 ALA A C 1
ATOM 738 O O . ALA A 1 93 ? -19.549 -14.008 30.508 1.00 84.69 93 ALA A O 1
ATOM 739 N N . GLN A 1 94 ? -18.582 -15.469 29.116 1.00 93.69 94 GLN A N 1
ATOM 740 C CA . GLN A 1 94 ? -19.618 -16.490 29.285 1.00 93.69 94 GLN A CA 1
ATOM 741 C C . GLN A 1 94 ? -19.576 -17.124 30.675 1.00 93.69 94 GLN A C 1
ATOM 743 O O . GLN A 1 94 ? -20.637 -17.396 31.244 1.00 93.69 94 GLN A O 1
ATOM 748 N N . GLN A 1 95 ? -18.383 -17.365 31.218 1.00 91.81 95 GLN A N 1
ATOM 749 C CA . GLN A 1 95 ? -18.224 -17.904 32.561 1.00 91.81 95 GLN A CA 1
ATOM 750 C C . GLN A 1 95 ? -18.698 -16.901 33.615 1.00 91.81 95 GLN A C 1
ATOM 752 O O . GLN A 1 95 ? -19.528 -17.254 34.450 1.00 91.81 95 GLN A O 1
ATOM 757 N N . ASP A 1 96 ? -18.306 -15.634 33.497 1.00 85.38 96 ASP A N 1
ATOM 758 C CA . ASP A 1 96 ? -18.768 -14.558 34.375 1.00 85.38 96 ASP A CA 1
ATOM 759 C C . ASP A 1 96 ? -20.301 -14.423 34.333 1.00 85.38 96 ASP A C 1
ATOM 761 O O . ASP A 1 96 ? -20.956 -14.248 35.363 1.00 85.38 96 ASP A O 1
ATOM 765 N N . ALA A 1 97 ? -20.909 -14.576 33.150 1.00 86.38 97 ALA A N 1
ATOM 766 C CA . ALA A 1 97 ? -22.362 -14.573 32.999 1.00 86.38 97 ALA A CA 1
ATOM 767 C C . ALA A 1 97 ? -23.039 -15.791 33.658 1.00 86.38 97 ALA A C 1
ATOM 769 O O . ALA A 1 97 ? -24.135 -15.657 34.213 1.00 86.38 97 ALA A O 1
ATOM 770 N N . LYS A 1 98 ? -22.422 -16.980 33.610 1.00 92.06 98 LYS A N 1
ATOM 771 C CA . LYS A 1 98 ? -22.914 -18.178 34.318 1.00 92.06 98 LYS A CA 1
ATOM 772 C C . LYS A 1 98 ? -22.811 -17.996 35.830 1.00 92.06 98 LYS A C 1
ATOM 774 O O . LYS A 1 98 ? -23.793 -18.240 36.528 1.00 92.06 98 LYS A O 1
ATOM 779 N N . ASP A 1 99 ? -21.681 -17.498 36.314 1.00 88.12 99 ASP A N 1
ATOM 780 C CA . ASP A 1 99 ? -21.447 -17.245 37.734 1.00 88.12 99 ASP A CA 1
ATOM 781 C C . ASP A 1 99 ? -22.414 -16.181 38.271 1.00 88.12 99 ASP A C 1
ATOM 783 O O . ASP A 1 99 ? -22.988 -16.343 39.349 1.00 88.12 99 ASP A O 1
ATOM 787 N N . ALA A 1 100 ? -22.675 -15.120 37.501 1.00 82.88 100 ALA A N 1
ATOM 788 C CA . ALA A 1 100 ? -23.674 -14.111 37.843 1.00 82.88 100 ALA A CA 1
ATOM 789 C C . ALA A 1 100 ? -25.094 -14.700 37.917 1.00 82.88 100 ALA A C 1
ATOM 791 O O . ALA A 1 100 ? -25.836 -14.400 38.857 1.00 82.88 100 ALA A O 1
ATOM 792 N N . LYS A 1 101 ? -25.469 -15.575 36.971 1.00 88.00 101 LYS A N 1
ATOM 793 C CA . LYS A 1 101 ? -26.757 -16.289 37.004 1.00 88.00 101 LYS A CA 1
ATOM 794 C C . LYS A 1 101 ? -26.872 -17.200 38.221 1.00 88.00 101 LYS A C 1
ATOM 796 O O . LYS A 1 101 ? -27.927 -17.217 38.852 1.00 88.00 101 LYS A O 1
ATOM 801 N N . GLU A 1 102 ? -25.812 -17.919 38.577 1.00 88.62 102 GLU A N 1
ATOM 802 C CA . GLU A 1 102 ? -25.827 -18.795 39.749 1.00 88.62 102 GLU A CA 1
ATOM 803 C C . GLU A 1 102 ? -25.913 -17.987 41.047 1.00 88.62 102 GLU A C 1
ATOM 805 O O . GLU A 1 102 ? -26.743 -18.289 41.902 1.00 88.62 102 GLU A O 1
ATOM 810 N N . ARG A 1 103 ? -25.172 -16.878 41.166 1.00 82.75 103 ARG A N 1
ATOM 811 C CA . ARG A 1 103 ? -25.311 -15.944 42.298 1.00 82.75 103 ARG A CA 1
ATOM 812 C C . ARG A 1 103 ? -26.737 -15.404 42.415 1.00 82.75 103 ARG A C 1
ATOM 814 O O . ARG A 1 103 ? -27.290 -15.382 43.514 1.00 82.75 103 ARG A O 1
ATOM 821 N N . ALA A 1 104 ? -27.360 -15.024 41.298 1.00 76.56 104 ALA A N 1
ATOM 822 C CA . ALA A 1 104 ? -28.753 -14.578 41.278 1.00 76.56 104 ALA A CA 1
ATOM 823 C C . ALA A 1 104 ? -29.727 -15.699 41.684 1.00 76.56 104 ALA A C 1
ATOM 825 O O . ALA A 1 104 ? -30.679 -15.454 42.430 1.00 76.56 104 ALA A O 1
ATOM 826 N N . ARG A 1 105 ? -29.478 -16.940 41.247 1.00 85.94 105 ARG A N 1
ATOM 827 C CA . ARG A 1 105 ? -30.268 -18.116 41.631 1.00 85.94 105 ARG A CA 1
ATOM 828 C C . ARG A 1 105 ? -30.161 -18.397 43.128 1.00 85.94 105 ARG A C 1
ATOM 830 O O . ARG A 1 105 ? -31.193 -18.544 43.779 1.00 85.94 105 ARG A O 1
ATOM 837 N N . VAL A 1 106 ? -28.949 -18.424 43.680 1.00 85.38 106 VAL A N 1
ATOM 838 C CA . VAL A 1 106 ? -28.699 -18.621 45.117 1.00 85.38 106 VAL A CA 1
ATOM 839 C C . VAL A 1 106 ? -29.379 -17.522 45.934 1.00 85.38 106 VAL A C 1
ATOM 841 O O . VAL A 1 106 ? -30.099 -17.833 46.882 1.00 85.38 106 VAL A O 1
ATOM 844 N N . ALA A 1 107 ? -29.244 -16.256 45.527 1.00 76.06 107 ALA A N 1
ATOM 845 C CA . ALA A 1 107 ? -29.922 -15.135 46.177 1.00 76.06 107 ALA A CA 1
ATOM 846 C C . ALA A 1 107 ? -31.456 -15.272 46.125 1.00 76.06 107 ALA A C 1
ATOM 848 O O . ALA A 1 107 ? -32.135 -15.046 47.125 1.00 76.06 107 ALA A O 1
ATOM 849 N N . THR A 1 108 ? -32.008 -15.711 44.989 1.00 77.00 108 THR A N 1
ATOM 850 C CA . THR A 1 108 ? -33.453 -15.947 44.828 1.00 77.00 108 THR A CA 1
ATOM 851 C C . THR A 1 108 ? -33.946 -17.075 45.734 1.00 77.00 108 THR A C 1
ATOM 853 O O . THR A 1 108 ? -34.983 -16.938 46.380 1.00 77.00 108 THR A O 1
ATOM 856 N N . VAL A 1 109 ? -33.209 -18.188 45.824 1.00 80.62 109 VAL A N 1
ATOM 857 C CA . VAL A 1 109 ? -33.548 -19.309 46.717 1.00 80.62 109 VAL A CA 1
ATOM 858 C C . VAL A 1 109 ? -33.468 -18.881 48.181 1.00 80.62 109 VAL A C 1
ATOM 860 O O . VAL A 1 109 ? -34.369 -19.207 48.953 1.00 80.62 109 VAL A O 1
ATOM 863 N N . ALA A 1 110 ? -32.443 -18.114 48.561 1.00 75.62 110 ALA A N 1
ATOM 864 C CA . ALA A 1 110 ? -32.328 -17.551 49.902 1.00 75.62 110 ALA A CA 1
ATOM 865 C C . ALA A 1 110 ? -33.530 -16.649 50.233 1.00 75.62 110 ALA A C 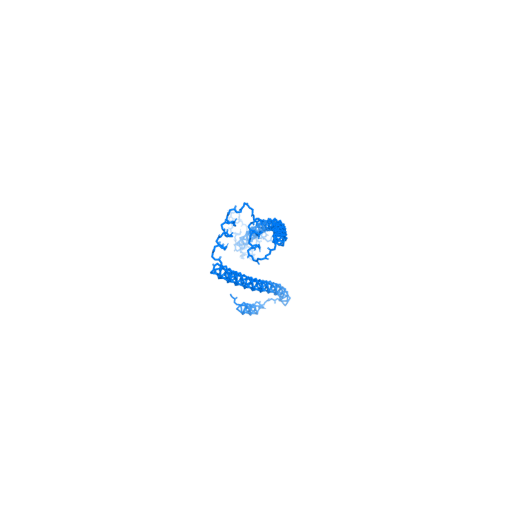1
ATOM 867 O O . ALA A 1 110 ? -34.163 -16.843 51.270 1.00 75.62 110 ALA A O 1
ATOM 868 N N . ALA A 1 111 ? -33.914 -15.750 49.319 1.00 70.69 111 ALA A N 1
ATOM 869 C CA . ALA A 1 111 ? -35.085 -14.887 49.473 1.00 70.69 111 ALA A CA 1
ATOM 870 C C . ALA A 1 111 ? -36.402 -15.681 49.564 1.00 70.69 111 ALA A C 1
ATOM 872 O O . ALA A 1 111 ? -37.261 -15.365 50.385 1.00 70.69 111 ALA A O 1
ATOM 873 N N . LEU A 1 112 ? -36.571 -16.745 48.769 1.00 74.88 112 LEU A N 1
ATOM 874 C CA . LEU A 1 112 ? -37.746 -17.622 48.834 1.00 74.88 112 LEU A CA 1
ATOM 875 C C . LEU A 1 112 ? -37.808 -18.427 50.138 1.00 74.88 112 LEU A C 1
ATOM 877 O O . LEU A 1 112 ? -38.895 -18.604 50.688 1.00 74.88 112 LEU A O 1
ATOM 881 N N . ASN A 1 113 ? -36.670 -18.902 50.644 1.00 74.19 113 ASN A N 1
ATOM 882 C CA . ASN A 1 113 ? -36.602 -19.604 51.926 1.00 74.19 113 ASN A CA 1
ATOM 883 C C . ASN A 1 113 ? -36.914 -18.666 53.093 1.00 74.19 113 ASN A C 1
ATOM 885 O O . ASN A 1 113 ? -37.717 -19.020 53.954 1.00 74.19 113 ASN A O 1
ATOM 889 N N . LEU A 1 114 ? -36.369 -17.451 53.075 1.00 69.69 114 LEU A N 1
ATOM 890 C CA . LEU A 1 114 ? -36.732 -16.403 54.023 1.00 69.69 114 LEU A CA 1
ATOM 891 C C . LEU A 1 114 ? -38.229 -16.055 53.932 1.00 69.69 114 LEU A C 1
ATOM 893 O O . LEU A 1 114 ? -38.903 -16.002 54.956 1.00 69.69 114 LEU A O 1
ATOM 897 N N . ARG A 1 115 ? -38.794 -15.928 52.723 1.00 65.12 115 ARG A N 1
ATOM 898 C CA . ARG A 1 115 ? -40.242 -15.744 52.515 1.00 65.12 115 ARG A CA 1
ATOM 899 C C . ARG A 1 115 ? -41.067 -16.928 53.020 1.00 65.12 115 ARG A C 1
ATOM 901 O O . ARG A 1 115 ? -42.165 -16.720 53.503 1.00 65.12 115 ARG A O 1
ATOM 908 N N . ARG A 1 116 ? -40.587 -18.171 52.951 1.00 70.38 116 ARG A N 1
ATOM 909 C CA . ARG A 1 116 ? -41.290 -19.314 53.566 1.00 70.38 116 ARG A CA 1
ATOM 910 C C . ARG A 1 116 ? -41.255 -19.272 55.091 1.00 70.38 116 ARG A C 1
ATOM 912 O O . ARG A 1 116 ? -42.207 -19.721 55.718 1.00 70.38 116 ARG A O 1
ATOM 919 N N . GLN A 1 117 ? -40.182 -18.745 55.673 1.00 69.06 117 GLN A N 1
ATOM 920 C CA . GLN A 1 117 ? -40.037 -18.607 57.122 1.00 69.06 117 GLN A CA 1
ATOM 921 C C . GLN A 1 117 ? -40.816 -17.399 57.672 1.00 69.06 117 GLN A C 1
ATOM 923 O O . GLN A 1 117 ? -41.296 -17.457 58.799 1.00 69.06 117 GLN A O 1
ATOM 928 N N . THR A 1 118 ? -40.983 -16.329 56.882 1.00 65.56 118 THR A N 1
ATOM 929 C CA . THR A 1 118 ? -41.699 -15.095 57.262 1.00 65.56 118 THR A CA 1
ATOM 930 C C . THR A 1 118 ? -42.503 -14.486 56.087 1.00 65.56 118 THR A C 1
ATOM 932 O O . THR A 1 118 ? -42.202 -13.382 55.619 1.00 65.56 118 THR A O 1
ATOM 935 N N . PRO A 1 119 ? -43.548 -15.171 55.578 1.00 67.50 119 PRO A N 1
ATOM 936 C CA . PRO A 1 119 ? -44.228 -14.807 54.323 1.00 67.50 119 PRO A CA 1
ATOM 937 C C . PRO A 1 119 ? -44.805 -13.397 54.310 1.00 67.50 119 PRO A C 1
ATOM 939 O O . PRO A 1 119 ? -44.668 -12.691 53.309 1.00 67.50 119 PRO A O 1
ATOM 942 N N . ASP A 1 120 ? -45.342 -12.948 55.438 1.00 78.12 120 ASP A N 1
ATOM 943 C CA . ASP A 1 120 ? -45.917 -11.611 55.536 1.00 78.12 120 ASP A CA 1
ATOM 944 C C . ASP A 1 120 ? -44.842 -10.519 55.626 1.00 78.12 120 ASP A C 1
ATOM 946 O O . ASP A 1 120 ? -45.059 -9.399 55.173 1.00 78.12 120 ASP A O 1
ATOM 950 N N . ALA A 1 121 ? -43.666 -10.816 56.189 1.00 73.25 121 ALA A N 1
ATOM 951 C CA . ALA A 1 121 ? -42.590 -9.835 56.331 1.00 73.25 121 ALA A CA 1
ATOM 952 C C . ALA A 1 121 ? -41.854 -9.607 55.005 1.00 73.25 121 ALA A C 1
ATOM 954 O O . ALA A 1 121 ? -41.684 -8.464 54.594 1.00 73.25 121 ALA A O 1
ATOM 955 N N . ALA A 1 122 ? -41.492 -10.683 54.301 1.00 74.38 122 ALA A N 1
ATOM 956 C CA . ALA A 1 122 ? -40.793 -10.599 53.019 1.00 74.38 122 ALA A CA 1
ATOM 957 C C . ALA A 1 122 ? -41.628 -9.908 51.931 1.00 74.38 122 ALA A C 1
ATOM 959 O O . ALA A 1 122 ? -41.098 -9.127 51.142 1.00 74.38 122 ALA A O 1
ATOM 960 N N . GLN A 1 123 ? -42.937 -10.181 51.896 1.00 79.94 123 GLN A N 1
ATOM 961 C CA . GLN A 1 123 ? -43.837 -9.559 50.929 1.00 79.94 123 GLN A CA 1
ATOM 962 C C . GLN A 1 123 ? -43.960 -8.052 51.181 1.00 79.94 123 GLN A C 1
ATOM 964 O O . GLN A 1 123 ? -43.782 -7.271 50.251 1.00 79.94 123 GLN A O 1
ATOM 969 N N . ARG A 1 124 ? -44.143 -7.646 52.448 1.00 82.88 124 ARG A N 1
ATOM 970 C CA . ARG A 1 124 ? -44.161 -6.228 52.837 1.00 82.88 124 ARG A CA 1
ATOM 971 C C . ARG A 1 124 ? -42.866 -5.515 52.454 1.00 82.88 124 ARG A C 1
ATOM 973 O O . ARG A 1 124 ? -42.931 -4.440 51.875 1.00 82.88 124 ARG A O 1
ATOM 980 N N . THR A 1 125 ? -41.703 -6.119 52.710 1.00 84.44 125 THR A N 1
ATOM 981 C CA . THR A 1 125 ? -40.405 -5.544 52.319 1.00 84.44 125 THR A CA 1
ATOM 982 C C . THR A 1 125 ? -40.293 -5.358 50.805 1.00 84.44 125 THR A C 1
ATOM 984 O O . THR A 1 125 ? -39.840 -4.308 50.362 1.00 84.44 125 THR A O 1
ATOM 987 N N . LEU A 1 126 ? -40.709 -6.341 49.998 1.00 85.19 126 LEU A N 1
ATOM 988 C CA . LEU A 1 126 ? -40.674 -6.219 48.536 1.00 85.19 126 LEU A CA 1
ATOM 989 C C . LEU A 1 126 ? -41.609 -5.126 48.014 1.00 85.19 126 LEU A C 1
ATOM 991 O O . LEU A 1 126 ? -41.226 -4.409 47.093 1.00 85.19 126 LEU A O 1
ATOM 995 N N . ASP A 1 127 ? -42.801 -4.985 48.591 1.00 86.56 127 ASP A N 1
ATOM 996 C CA . ASP A 1 127 ? -43.731 -3.920 48.209 1.00 86.56 127 ASP A CA 1
ATOM 997 C C . ASP A 1 127 ? -43.167 -2.543 48.604 1.00 86.56 127 ASP A C 1
ATOM 999 O O . ASP A 1 127 ? -43.124 -1.644 47.773 1.00 86.56 127 ASP A O 1
ATOM 1003 N N . THR A 1 128 ? -42.556 -2.412 49.789 1.00 87.00 128 THR A N 1
ATOM 1004 C CA . THR A 1 128 ? -41.830 -1.185 50.175 1.00 87.00 128 THR A CA 1
ATOM 1005 C C . THR A 1 128 ? -40.645 -0.876 49.250 1.00 87.00 128 THR A C 1
ATOM 1007 O O . THR A 1 128 ? -40.396 0.284 48.948 1.00 87.00 128 THR A O 1
ATOM 1010 N N . ILE A 1 129 ? -39.917 -1.890 48.766 1.00 88.44 129 ILE A N 1
ATOM 1011 C CA . ILE A 1 129 ? -38.831 -1.700 47.789 1.00 88.44 129 ILE A CA 1
ATOM 1012 C C . ILE A 1 129 ? -39.377 -1.247 46.428 1.00 88.44 129 ILE A C 1
ATOM 1014 O O . ILE A 1 129 ? -38.723 -0.458 45.752 1.00 88.44 129 ILE A O 1
ATOM 1018 N N . ARG A 1 130 ? -40.550 -1.734 46.005 1.00 88.19 130 ARG A N 1
ATOM 1019 C CA . ARG A 1 130 ? -41.196 -1.293 44.756 1.00 88.19 130 ARG A CA 1
ATOM 1020 C C . ARG A 1 130 ? -41.696 0.142 44.838 1.00 88.19 130 ARG A C 1
ATOM 1022 O O . ARG A 1 130 ? -41.601 0.858 43.848 1.00 88.19 130 ARG A O 1
ATOM 1029 N N . ASP A 1 131 ? -42.194 0.532 46.004 1.00 90.94 131 ASP A N 1
ATOM 1030 C CA . ASP A 1 131 ? -42.691 1.881 46.268 1.00 90.94 131 ASP A CA 1
ATOM 1031 C C . ASP A 1 131 ? -41.556 2.874 46.580 1.00 90.94 131 ASP A C 1
ATOM 1033 O O . ASP A 1 131 ? -41.790 4.081 46.665 1.00 90.94 131 ASP A O 1
ATOM 1037 N N . ALA A 1 132 ? -40.319 2.389 46.739 1.00 92.19 132 ALA A N 1
ATOM 1038 C CA . ALA A 1 132 ? -39.155 3.226 46.989 1.00 92.19 132 ALA A CA 1
ATOM 1039 C C . ALA A 1 132 ? -38.894 4.168 45.804 1.00 92.19 132 ALA A C 1
ATOM 1041 O O . ALA A 1 132 ? -38.714 3.746 44.661 1.00 92.19 132 ALA A O 1
ATOM 1042 N N . SER A 1 133 ? -38.806 5.463 46.098 1.00 90.56 133 SER A N 1
ATOM 1043 C CA . SER A 1 133 ? -38.571 6.509 45.099 1.00 90.56 133 SER A CA 1
ATOM 1044 C C . SER A 1 133 ? -37.094 6.638 44.722 1.00 90.56 133 SER A C 1
ATOM 1046 O O . SER A 1 133 ? -36.746 7.199 43.681 1.00 90.56 133 SER A O 1
ATOM 1048 N N . THR A 1 134 ? -36.207 6.103 45.566 1.00 90.50 134 THR A N 1
ATOM 1049 C CA . THR A 1 134 ? -34.760 6.165 45.374 1.00 90.50 134 THR A CA 1
ATOM 1050 C C . THR A 1 134 ? -34.091 4.811 45.596 1.00 90.50 134 THR A C 1
ATOM 1052 O O . THR A 1 134 ? -34.512 3.994 46.415 1.00 90.50 134 THR A O 1
ATOM 1055 N N . ALA A 1 135 ? -32.963 4.593 44.914 1.00 83.94 135 ALA A N 1
ATOM 1056 C CA . ALA A 1 135 ? -32.137 3.403 45.118 1.00 83.94 135 ALA A CA 1
ATOM 1057 C C . ALA A 1 135 ? -31.600 3.292 46.559 1.00 83.94 135 ALA A C 1
ATOM 1059 O O . ALA A 1 135 ? -31.345 2.188 47.036 1.00 83.94 135 ALA A O 1
ATOM 1060 N N . LEU A 1 136 ? -31.439 4.427 47.254 1.00 88.88 136 LEU A N 1
ATOM 1061 C CA . LEU A 1 136 ? -31.028 4.467 48.657 1.00 88.88 136 LEU A CA 1
ATOM 1062 C C . LEU A 1 136 ? -32.114 3.880 49.565 1.00 88.88 136 LEU A C 1
ATOM 1064 O O . LEU A 1 136 ? -31.802 3.034 50.396 1.00 88.88 136 LEU A O 1
ATOM 1068 N N . GLU A 1 137 ? -33.369 4.297 49.384 1.00 87.25 137 GLU A N 1
ATOM 1069 C CA . GLU A 1 137 ? -34.518 3.763 50.128 1.00 87.25 137 GLU A CA 1
ATOM 1070 C C . GLU A 1 137 ? -34.644 2.251 49.926 1.00 87.25 137 GLU A C 1
ATOM 1072 O O . GLU A 1 137 ? -34.668 1.507 50.903 1.00 87.25 137 GLU A O 1
ATOM 1077 N N . ALA A 1 138 ? -34.594 1.784 48.674 1.00 89.19 138 ALA A N 1
ATOM 1078 C CA . ALA A 1 1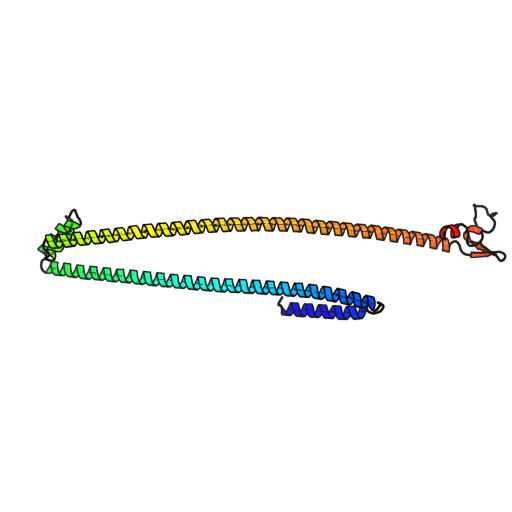38 ? -34.640 0.358 48.356 1.00 89.19 138 ALA A CA 1
ATOM 1079 C C . ALA A 1 138 ? -33.528 -0.443 49.062 1.00 89.19 138 ALA A C 1
ATOM 1081 O O . ALA A 1 138 ? -33.784 -1.505 49.633 1.00 89.19 138 ALA A O 1
ATOM 1082 N N . TRP A 1 139 ? -32.294 0.073 49.068 1.00 89.38 139 TRP A N 1
ATOM 1083 C CA . TRP A 1 139 ? -31.158 -0.573 49.732 1.00 89.38 139 TRP A CA 1
ATOM 1084 C C . TRP A 1 139 ? -31.261 -0.569 51.257 1.00 89.38 139 TRP A C 1
ATOM 1086 O O . TRP A 1 139 ? -30.901 -1.562 51.890 1.00 89.38 139 TRP A O 1
ATOM 1096 N N . VAL A 1 140 ? -31.748 0.520 51.857 1.00 89.62 140 VAL A N 1
ATOM 1097 C CA . VAL A 1 140 ? -31.954 0.602 53.310 1.00 89.62 140 VAL A CA 1
ATOM 1098 C C . VAL A 1 140 ? -33.021 -0.399 53.744 1.00 89.62 140 VAL A C 1
ATOM 1100 O O . VAL A 1 140 ? -32.782 -1.184 54.662 1.00 89.62 140 VAL A O 1
ATOM 1103 N N . THR A 1 141 ? -34.154 -0.442 53.039 1.00 88.75 141 THR A N 1
ATOM 1104 C CA . THR A 1 141 ? -35.236 -1.404 53.287 1.00 88.75 141 THR A CA 1
ATOM 1105 C C . THR A 1 141 ? -34.755 -2.849 53.144 1.00 88.75 141 THR A C 1
ATOM 1107 O O . THR A 1 141 ? -35.073 -3.693 53.984 1.00 88.75 141 THR A O 1
ATOM 1110 N N . LEU A 1 142 ? -33.935 -3.137 52.128 1.00 90.31 142 LEU A N 1
ATOM 1111 C CA . LEU A 1 142 ? -33.334 -4.457 51.942 1.00 90.31 142 LEU A CA 1
ATOM 1112 C C . LEU A 1 142 ? -32.343 -4.805 53.063 1.00 90.31 142 LEU A C 1
ATOM 1114 O O . LEU A 1 142 ? -32.358 -5.923 53.570 1.00 90.31 142 LEU A O 1
ATOM 1118 N N . GLY A 1 143 ? -31.500 -3.863 53.488 1.00 89.00 143 GLY A N 1
ATOM 1119 C CA . GLY A 1 143 ? -30.549 -4.080 54.580 1.00 89.00 143 GLY A CA 1
ATOM 1120 C C . GLY A 1 143 ? -31.241 -4.366 55.913 1.00 89.00 143 GLY A C 1
ATOM 1121 O O . GLY A 1 143 ? -30.857 -5.302 56.615 1.00 89.00 143 GLY A O 1
ATOM 1122 N N . MET A 1 144 ? -32.306 -3.621 56.226 1.00 89.75 144 MET A N 1
ATOM 1123 C CA . MET A 1 144 ? -33.122 -3.849 57.423 1.00 89.75 144 MET A CA 1
ATOM 1124 C C . MET A 1 144 ? -33.784 -5.228 57.425 1.00 89.75 144 MET A C 1
ATOM 1126 O O . MET A 1 144 ? -33.856 -5.876 58.467 1.00 89.75 144 MET A O 1
ATOM 1130 N N . TYR A 1 145 ? -34.217 -5.715 56.260 1.00 89.25 145 TYR A N 1
ATOM 1131 C CA . TYR A 1 145 ? -34.754 -7.068 56.120 1.00 89.25 145 TYR A CA 1
ATOM 1132 C C . TYR A 1 145 ? -33.734 -8.162 56.471 1.00 89.25 145 TYR A C 1
ATOM 1134 O O . TYR A 1 145 ? -34.100 -9.177 57.060 1.00 89.25 145 TYR A O 1
ATOM 1142 N N . TYR A 1 146 ? -32.451 -7.935 56.184 1.00 89.00 146 TYR A N 1
ATOM 1143 C CA . TYR A 1 146 ? -31.355 -8.830 56.573 1.00 89.00 146 TYR A CA 1
ATOM 1144 C C . TYR A 1 146 ? -30.804 -8.565 57.986 1.00 89.00 146 TYR A C 1
ATOM 1146 O O . TYR A 1 146 ? -29.757 -9.101 58.347 1.00 89.00 146 TYR A O 1
ATOM 1154 N N . GLY A 1 147 ? -31.502 -7.769 58.802 1.00 91.44 147 GLY A N 1
ATOM 1155 C CA . GLY A 1 147 ? -31.159 -7.540 60.207 1.00 91.44 147 GLY A CA 1
ATOM 1156 C C . GLY A 1 147 ? -30.131 -6.435 60.456 1.00 91.44 147 GLY A C 1
ATOM 1157 O O . GLY A 1 147 ? -29.639 -6.320 61.577 1.00 91.44 147 GLY A O 1
ATOM 1158 N N . LEU A 1 148 ? -29.804 -5.615 59.453 1.00 92.12 148 LEU A N 1
ATOM 1159 C CA . LEU A 1 148 ? -28.989 -4.415 59.660 1.00 92.12 148 LEU A CA 1
ATOM 1160 C C . LEU A 1 148 ? -29.823 -3.306 60.304 1.00 92.12 148 LEU A C 1
ATOM 1162 O O . LEU A 1 148 ? -31.012 -3.157 60.015 1.00 92.12 148 LEU A O 1
ATOM 1166 N N . THR A 1 149 ? -29.196 -2.468 61.129 1.00 94.69 149 THR A N 1
ATOM 1167 C CA . THR A 1 149 ? -29.865 -1.234 61.569 1.00 94.69 149 THR A CA 1
ATOM 1168 C C . THR A 1 149 ? -30.023 -0.268 60.385 1.00 94.69 149 THR A C 1
ATOM 1170 O O . THR A 1 149 ? -29.252 -0.351 59.420 1.00 94.69 149 THR A O 1
ATOM 1173 N N . PRO A 1 150 ? -30.980 0.678 60.428 1.00 92.88 150 PRO A N 1
ATOM 1174 C CA . PRO A 1 150 ? -31.122 1.702 59.391 1.00 92.88 150 PRO A CA 1
ATOM 1175 C C . PRO A 1 150 ? -29.813 2.457 59.114 1.00 92.88 150 PRO A C 1
ATOM 1177 O O . PRO A 1 150 ? -29.491 2.753 57.963 1.00 92.88 150 PRO A O 1
ATOM 1180 N N . GLU A 1 151 ? -29.013 2.718 60.152 1.00 93.06 151 GLU A N 1
ATOM 1181 C CA . GLU A 1 151 ? -27.712 3.377 60.034 1.00 93.06 151 GLU A CA 1
ATOM 1182 C C . GLU A 1 151 ? -26.703 2.508 59.282 1.00 93.06 151 GLU A C 1
ATOM 1184 O O . GLU A 1 151 ? -26.042 3.006 58.368 1.00 93.06 151 GLU A O 1
ATOM 1189 N N . GLN A 1 152 ? -26.600 1.219 59.626 1.00 90.88 152 GLN A N 1
ATOM 1190 C CA . GLN A 1 152 ? -25.701 0.271 58.960 1.00 90.88 152 GLN A CA 1
ATOM 1191 C C . GLN A 1 152 ? -26.095 0.062 57.494 1.00 90.88 152 GLN A C 1
ATOM 1193 O O . GLN A 1 152 ? -25.241 0.117 56.607 1.00 90.88 152 GLN A O 1
ATOM 1198 N N . ALA A 1 153 ? -27.389 -0.114 57.220 1.00 89.12 153 ALA A N 1
ATOM 1199 C CA . ALA A 1 153 ? -27.905 -0.248 55.863 1.00 89.12 153 ALA A CA 1
ATOM 1200 C C . ALA A 1 153 ? -27.673 1.039 55.049 1.00 89.12 153 ALA A C 1
ATOM 1202 O O . ALA A 1 153 ? -27.222 0.982 53.905 1.00 89.12 153 ALA A O 1
ATOM 1203 N N . GLY A 1 154 ? -27.877 2.211 55.660 1.00 89.12 154 GLY A N 1
ATOM 1204 C CA . GLY A 1 154 ? -27.596 3.506 55.041 1.00 89.12 154 GLY A CA 1
ATOM 1205 C C . GLY A 1 154 ? -26.107 3.736 54.762 1.00 89.12 154 GLY A C 1
ATOM 1206 O O . GLY A 1 154 ? -25.758 4.300 53.725 1.00 89.12 154 GLY A O 1
ATOM 1207 N N . GLN A 1 155 ? -25.215 3.287 55.650 1.00 92.38 155 GLN A N 1
ATOM 1208 C CA . GLN A 1 155 ? -23.766 3.308 55.420 1.00 92.38 155 GLN A CA 1
ATOM 1209 C C . GLN A 1 155 ? -23.373 2.390 54.256 1.00 92.38 155 GLN A C 1
ATOM 1211 O O . GLN A 1 155 ? -22.643 2.830 53.368 1.00 92.38 155 GLN A O 1
ATOM 1216 N N . GLY A 1 156 ? -23.901 1.163 54.217 1.00 87.88 156 GLY A N 1
ATOM 1217 C CA . GLY A 1 156 ? -23.666 0.219 53.122 1.00 87.88 156 GLY A CA 1
ATOM 1218 C C . GLY A 1 156 ? -24.151 0.752 51.773 1.00 87.88 156 GLY A C 1
ATOM 1219 O O . GLY A 1 156 ? -23.420 0.698 50.786 1.00 87.88 156 GLY A O 1
ATOM 1220 N N . ALA A 1 157 ? -25.339 1.356 51.736 1.00 87.25 157 ALA A N 1
ATOM 1221 C CA . ALA A 1 157 ? -25.903 1.933 50.522 1.00 87.25 157 ALA A CA 1
ATOM 1222 C C . ALA A 1 157 ? -25.096 3.139 50.004 1.00 87.25 157 ALA A C 1
ATOM 1224 O O . ALA A 1 157 ? -24.862 3.260 48.800 1.00 87.25 157 ALA A O 1
ATOM 1225 N N . ARG A 1 158 ? -24.609 4.009 50.905 1.00 90.81 158 ARG A N 1
ATOM 1226 C CA . ARG A 1 158 ? -23.693 5.105 50.539 1.00 90.81 158 ARG A CA 1
ATOM 1227 C C . ARG A 1 158 ? -22.365 4.576 50.005 1.00 90.81 158 ARG A C 1
ATOM 1229 O O . ARG A 1 158 ? -21.921 5.039 48.962 1.00 90.81 158 ARG A O 1
ATOM 1236 N N . ALA A 1 159 ? -21.771 3.583 50.669 1.00 90.38 159 ALA A N 1
ATOM 1237 C CA . ALA A 1 159 ? -20.530 2.961 50.215 1.00 90.38 159 ALA A CA 1
ATOM 1238 C C . ALA A 1 159 ? -20.688 2.320 48.827 1.00 90.38 159 ALA A C 1
ATOM 1240 O O . ALA A 1 159 ? -19.834 2.507 47.961 1.00 90.38 159 ALA A O 1
ATOM 1241 N N . TRP A 1 160 ? -21.805 1.625 48.587 1.00 88.25 160 TRP A N 1
ATOM 1242 C CA . TRP A 1 160 ? -22.124 1.053 47.280 1.00 88.25 160 TRP A CA 1
ATOM 1243 C C . TRP A 1 160 ? -22.265 2.130 46.203 1.00 88.25 160 TRP A C 1
ATOM 1245 O O . TRP A 1 160 ? -21.682 1.997 45.129 1.00 88.25 160 TRP A O 1
ATOM 1255 N N . ARG A 1 161 ? -22.973 3.227 46.501 1.00 90.31 161 ARG A N 1
ATOM 1256 C CA . ARG A 1 161 ? -23.112 4.358 45.578 1.00 90.31 161 ARG A CA 1
ATOM 1257 C C . ARG A 1 161 ? -21.757 4.975 45.230 1.00 90.31 161 ARG A C 1
ATOM 1259 O O . ARG A 1 161 ? -21.462 5.120 44.051 1.00 90.31 161 ARG A O 1
ATOM 1266 N N . THR A 1 162 ? -20.916 5.271 46.222 1.00 92.62 162 THR A N 1
ATOM 1267 C CA . THR A 1 162 ? -19.571 5.821 45.988 1.00 92.62 162 THR A CA 1
ATOM 1268 C C . THR A 1 162 ? -18.704 4.867 45.164 1.00 92.62 162 THR A C 1
ATOM 1270 O O . THR A 1 162 ? -17.993 5.303 44.259 1.00 92.62 162 THR A O 1
ATOM 1273 N N . ALA A 1 163 ? -18.778 3.559 45.429 1.00 88.75 163 ALA A N 1
ATOM 1274 C CA . ALA A 1 163 ? -18.067 2.559 44.639 1.00 88.75 163 ALA A CA 1
ATOM 1275 C C . ALA A 1 163 ? -18.566 2.520 43.185 1.00 88.75 163 ALA A C 1
ATOM 1277 O O . ALA A 1 163 ? -17.750 2.486 42.266 1.00 88.75 163 ALA A O 1
ATOM 1278 N N . ALA A 1 164 ? -19.883 2.573 42.969 1.00 84.94 164 ALA A N 1
ATOM 1279 C CA . ALA A 1 164 ? -20.480 2.626 41.638 1.00 84.94 164 ALA A CA 1
ATOM 1280 C C . ALA A 1 164 ? -20.091 3.909 40.883 1.00 84.94 164 ALA A C 1
ATOM 1282 O O . ALA A 1 164 ? -19.714 3.828 39.717 1.00 84.94 164 ALA A O 1
ATOM 1283 N N . GLU A 1 165 ? -20.106 5.065 41.551 1.00 92.75 165 GLU A N 1
ATOM 1284 C CA . GLU A 1 165 ? -19.661 6.351 40.997 1.00 92.75 165 GLU A CA 1
ATOM 1285 C C . GLU A 1 165 ? -18.173 6.302 40.613 1.00 92.75 165 GLU A C 1
ATOM 1287 O O . GLU A 1 165 ? -17.821 6.659 39.493 1.00 92.75 165 GLU A O 1
ATOM 1292 N N . THR A 1 166 ? -17.310 5.748 41.472 1.00 94.25 166 THR A N 1
ATOM 1293 C CA . THR A 1 166 ? -15.871 5.583 41.180 1.00 94.25 166 THR A CA 1
ATOM 1294 C C . THR A 1 166 ? -15.628 4.632 40.003 1.00 94.25 166 THR A C 1
ATOM 1296 O O . THR A 1 166 ? -14.737 4.853 39.183 1.00 94.25 166 THR A O 1
ATOM 1299 N N . ILE A 1 167 ? -16.393 3.539 39.910 1.00 90.38 167 ILE A N 1
ATOM 1300 C CA . ILE A 1 167 ? -16.313 2.606 38.779 1.00 90.38 167 ILE A CA 1
ATOM 1301 C C . ILE A 1 167 ? -16.752 3.313 37.493 1.00 90.38 167 ILE A C 1
ATOM 1303 O O . ILE A 1 167 ? -16.041 3.232 36.492 1.00 90.38 167 ILE A O 1
ATOM 1307 N N . ALA A 1 168 ? -17.870 4.042 37.526 1.00 88.88 168 ALA A N 1
ATOM 1308 C CA . ALA A 1 168 ? -18.366 4.808 36.387 1.00 88.88 168 ALA A CA 1
ATOM 1309 C C . ALA A 1 168 ? -17.356 5.872 35.927 1.00 88.88 168 ALA A C 1
ATOM 1311 O O . ALA A 1 168 ? -17.078 5.964 34.735 1.00 88.88 168 ALA A O 1
ATOM 1312 N N . GLU A 1 169 ? -16.739 6.601 36.858 1.00 95.19 169 GLU A N 1
ATOM 1313 C CA . GLU A 1 169 ? -15.692 7.586 36.570 1.00 95.19 169 GLU A CA 1
ATOM 1314 C C . GLU A 1 169 ? -14.461 6.936 35.922 1.00 95.19 169 GLU A C 1
ATOM 1316 O O . GLU A 1 169 ? -13.965 7.415 34.905 1.00 95.19 169 GLU A O 1
ATOM 1321 N N . ARG A 1 170 ? -14.008 5.778 36.422 1.00 95.12 170 ARG A N 1
ATOM 1322 C CA . ARG A 1 170 ? -12.913 5.023 35.786 1.00 95.12 170 ARG A CA 1
ATOM 1323 C C . ARG A 1 170 ? -13.269 4.548 34.380 1.00 95.12 170 ARG A C 1
ATOM 1325 O O . ARG A 1 170 ? -12.397 4.545 33.514 1.00 95.12 170 ARG A O 1
ATOM 1332 N N . HIS A 1 171 ? -14.509 4.119 34.147 1.00 90.00 171 HIS A N 1
ATOM 1333 C CA . HIS A 1 171 ? -14.966 3.738 32.810 1.00 90.00 171 HIS A CA 1
ATOM 1334 C C . HIS A 1 171 ? -15.023 4.940 31.866 1.00 90.00 171 HIS A C 1
ATOM 1336 O O . HIS A 1 171 ? -14.557 4.821 30.736 1.00 90.00 171 HIS A O 1
ATOM 1342 N N . ALA A 1 172 ? -15.516 6.089 32.334 1.00 92.00 172 ALA A N 1
ATOM 1343 C CA . ALA A 1 172 ? -15.506 7.331 31.569 1.00 92.00 172 ALA A CA 1
ATOM 1344 C C . ALA A 1 172 ? -14.070 7.750 31.216 1.00 92.00 172 ALA A C 1
ATOM 1346 O O . ALA A 1 172 ? -13.771 7.982 30.049 1.00 92.00 172 ALA A O 1
ATOM 1347 N N . GLN A 1 173 ? -13.150 7.717 32.186 1.00 95.75 173 GLN A N 1
ATOM 1348 C CA . GLN A 1 173 ? -11.747 8.058 31.955 1.00 95.75 173 GLN A CA 1
ATOM 1349 C C . GLN A 1 173 ? -11.060 7.107 30.966 1.00 95.75 173 GLN A C 1
ATOM 1351 O O . GLN A 1 173 ? -10.258 7.547 30.144 1.00 95.75 173 GLN A O 1
ATOM 1356 N N . ARG A 1 174 ? -11.355 5.801 31.034 1.00 93.44 174 ARG A N 1
ATOM 1357 C CA . ARG A 1 174 ? -10.857 4.826 30.050 1.00 93.44 174 ARG A CA 1
ATOM 1358 C C . ARG A 1 174 ? -11.394 5.130 28.658 1.00 93.44 174 ARG A C 1
ATOM 1360 O O . ARG A 1 174 ? -10.597 5.227 27.741 1.00 93.44 174 ARG A O 1
ATOM 1367 N N . ALA A 1 175 ? -12.697 5.372 28.524 1.00 90.00 175 ALA A N 1
ATOM 1368 C CA . ALA A 1 175 ? -13.297 5.720 27.240 1.00 90.00 175 ALA A CA 1
ATOM 1369 C C . ALA A 1 175 ? -12.692 7.005 26.647 1.00 90.00 175 ALA A C 1
ATOM 1371 O O . ALA A 1 175 ? -12.412 7.055 25.453 1.00 90.00 175 ALA A O 1
ATOM 1372 N N . GLU A 1 176 ? -12.427 8.027 27.465 1.00 95.38 176 GLU A N 1
ATOM 1373 C CA . GLU A 1 176 ? -11.724 9.236 27.017 1.00 95.38 176 GLU A CA 1
ATOM 1374 C C . GLU A 1 176 ? -10.298 8.946 26.536 1.00 95.38 176 GLU A C 1
ATOM 1376 O O . GLU A 1 176 ? -9.864 9.496 25.523 1.00 95.38 176 GLU A O 1
ATOM 1381 N N . ASN A 1 177 ? -9.563 8.094 27.252 1.00 95.56 177 ASN A N 1
ATOM 1382 C CA . ASN A 1 177 ? -8.210 7.705 26.863 1.00 95.56 177 ASN A CA 1
ATOM 1383 C C . ASN A 1 177 ? -8.214 6.882 25.567 1.00 95.56 177 ASN A C 1
ATOM 1385 O O . ASN A 1 177 ? -7.402 7.156 24.687 1.00 95.56 177 ASN A O 1
ATOM 1389 N N . ASP A 1 178 ? -9.160 5.956 25.413 1.00 92.56 178 ASP A N 1
ATOM 1390 C CA . ASP A 1 178 ? -9.327 5.151 24.200 1.00 92.56 178 ASP A CA 1
ATOM 1391 C C . ASP A 1 178 ? -9.650 6.048 22.992 1.00 92.56 178 ASP A C 1
ATOM 1393 O O . ASP A 1 178 ? -9.073 5.889 21.917 1.00 92.56 178 ASP A O 1
ATOM 1397 N N . VAL A 1 179 ? -10.523 7.049 23.163 1.00 94.25 179 VAL A N 1
ATOM 1398 C CA . VAL A 1 179 ? -10.830 8.035 22.110 1.00 94.25 179 VAL A CA 1
ATOM 1399 C C . VAL A 1 179 ? -9.593 8.855 21.736 1.00 94.25 179 VAL A C 1
ATOM 1401 O O . VAL A 1 179 ? -9.360 9.080 20.547 1.00 94.25 179 VAL A O 1
ATOM 1404 N N . LYS A 1 180 ? -8.775 9.274 22.713 1.00 96.88 180 LYS A N 1
ATOM 1405 C CA . LYS A 1 180 ? -7.506 9.975 22.447 1.00 96.88 180 LYS A CA 1
ATOM 1406 C C . LYS A 1 180 ? -6.523 9.094 21.677 1.00 96.88 180 LYS A C 1
ATOM 1408 O O . LYS A 1 180 ? -5.976 9.548 20.677 1.00 96.88 180 LYS A O 1
ATOM 1413 N N . GLU A 1 181 ? -6.351 7.837 22.082 1.00 96.56 181 GLU A N 1
ATOM 1414 C CA . GLU A 1 181 ? -5.470 6.891 21.387 1.00 96.56 181 GLU A CA 1
ATOM 1415 C C . GLU A 1 181 ? -5.934 6.654 19.942 1.00 96.56 181 GLU A C 1
ATOM 1417 O O . GLU A 1 181 ? -5.133 6.681 19.005 1.00 96.56 181 GLU A O 1
ATOM 1422 N N . ILE A 1 182 ? -7.241 6.470 19.730 1.00 92.44 182 ILE A N 1
ATOM 1423 C CA . ILE A 1 182 ? -7.815 6.314 18.389 1.00 92.44 182 ILE A CA 1
ATOM 1424 C C . ILE A 1 182 ? -7.565 7.571 17.547 1.00 92.44 182 ILE A C 1
ATOM 1426 O O . ILE A 1 182 ? -7.162 7.447 16.389 1.00 92.44 182 ILE A O 1
ATOM 1430 N N . ALA A 1 183 ? -7.748 8.767 18.111 1.00 95.88 183 ALA A N 1
ATOM 1431 C CA . ALA A 1 183 ? -7.489 10.023 17.411 1.00 95.88 183 ALA A CA 1
ATOM 1432 C C . ALA A 1 183 ? -6.008 10.176 17.012 1.00 95.88 183 ALA A C 1
ATOM 1434 O O . ALA A 1 183 ? -5.714 10.531 15.871 1.00 95.88 183 ALA A O 1
ATOM 1435 N N . GLU A 1 184 ? -5.065 9.839 17.898 1.00 97.19 184 GLU A N 1
ATOM 1436 C CA . GLU A 1 184 ? -3.624 9.858 17.598 1.00 97.19 184 GLU A CA 1
ATOM 1437 C C . GLU A 1 184 ? -3.242 8.842 16.509 1.00 97.19 184 GLU A C 1
ATOM 1439 O O . GLU A 1 184 ? -2.441 9.135 15.610 1.00 97.19 184 GLU A O 1
ATOM 1444 N N . ARG A 1 185 ? -3.844 7.647 16.544 1.00 94.62 185 ARG A N 1
ATOM 1445 C CA . ARG A 1 185 ? -3.657 6.622 15.509 1.00 94.62 185 ARG A CA 1
ATOM 1446 C C . ARG A 1 185 ? -4.212 7.070 14.160 1.00 94.62 185 ARG A C 1
ATOM 1448 O O . ARG A 1 185 ? -3.547 6.840 13.148 1.00 94.62 185 ARG A O 1
ATOM 1455 N N . LEU A 1 186 ? -5.376 7.721 14.141 1.00 94.12 186 LEU A N 1
ATOM 1456 C CA . LEU A 1 186 ? -5.968 8.283 12.925 1.00 94.12 186 LEU A CA 1
ATOM 1457 C C . LEU A 1 186 ? -5.083 9.387 12.342 1.00 94.12 186 LEU A C 1
ATOM 1459 O O . LEU A 1 186 ? -4.696 9.272 11.182 1.00 94.12 186 LEU A O 1
ATOM 1463 N N . ALA A 1 187 ? -4.635 10.347 13.154 1.00 95.19 187 ALA A N 1
ATOM 1464 C CA . ALA A 1 187 ? -3.719 11.403 12.714 1.00 95.19 187 ALA A CA 1
ATOM 1465 C C . ALA A 1 187 ? -2.397 10.839 12.154 1.00 95.19 187 ALA A C 1
ATOM 1467 O O . ALA A 1 187 ? -1.874 11.299 11.138 1.00 95.19 187 ALA A O 1
ATOM 1468 N N . THR A 1 188 ? -1.862 9.785 12.779 1.00 95.19 188 THR A N 1
ATOM 1469 C CA . THR A 1 188 ? -0.669 9.092 12.268 1.00 95.19 188 THR A CA 1
ATOM 1470 C C . THR A 1 188 ? -0.949 8.382 10.941 1.00 95.19 188 THR A C 1
ATOM 1472 O O . THR A 1 188 ? -0.080 8.345 10.068 1.00 95.19 188 THR A O 1
ATOM 1475 N N . SER A 1 189 ? -2.137 7.796 10.777 1.00 92.00 189 SER A N 1
ATOM 1476 C CA . SER A 1 189 ? -2.533 7.122 9.537 1.00 92.00 189 SER A CA 1
ATOM 1477 C C . SER A 1 189 ? -2.762 8.098 8.382 1.00 92.00 189 SER A C 1
ATOM 1479 O O . SER A 1 189 ? -2.307 7.814 7.279 1.00 92.00 189 SER A O 1
ATOM 1481 N N . GLU A 1 190 ? -3.357 9.263 8.647 1.00 95.50 190 GLU A N 1
ATOM 1482 C CA . GLU A 1 190 ? -3.536 10.346 7.673 1.00 95.50 190 GLU A CA 1
ATOM 1483 C C . GLU A 1 190 ? -2.181 10.854 7.186 1.00 95.50 190 GLU A C 1
ATOM 1485 O O . GLU A 1 190 ? -1.924 10.868 5.987 1.00 95.50 190 GLU A O 1
ATOM 1490 N N . LYS A 1 191 ? -1.244 11.119 8.106 1.00 94.69 191 LYS A N 1
ATOM 1491 C CA . LYS A 1 191 ? 0.120 11.513 7.732 1.00 94.69 191 LYS A CA 1
ATOM 1492 C C . LYS A 1 191 ? 0.808 10.471 6.841 1.00 94.69 191 LYS A C 1
ATOM 1494 O O . LYS A 1 191 ? 1.494 10.831 5.889 1.00 94.69 191 LYS A O 1
ATOM 1499 N N . ARG A 1 192 ? 0.633 9.177 7.135 1.00 93.69 192 ARG A N 1
ATOM 1500 C CA . ARG A 1 192 ? 1.179 8.094 6.296 1.00 93.69 192 ARG A CA 1
ATOM 1501 C C . ARG A 1 192 ? 0.516 8.034 4.920 1.00 93.69 192 ARG A C 1
ATOM 1503 O O . ARG A 1 192 ? 1.199 7.683 3.963 1.00 93.69 192 ARG A O 1
ATOM 1510 N N . ALA A 1 193 ? -0.776 8.346 4.821 1.00 92.25 193 ALA A N 1
ATOM 1511 C CA . ALA A 1 193 ? -1.478 8.436 3.545 1.00 92.25 193 ALA A CA 1
ATOM 1512 C C . ALA A 1 193 ? -0.944 9.612 2.710 1.00 92.25 193 ALA A C 1
ATOM 1514 O O . ALA A 1 193 ? -0.563 9.405 1.562 1.00 92.25 193 ALA A O 1
ATOM 1515 N N . ASP A 1 194 ? -0.774 10.790 3.316 1.00 94.50 194 ASP A N 1
ATOM 1516 C CA . ASP A 1 194 ? -0.182 11.961 2.653 1.00 94.50 194 ASP A CA 1
ATOM 1517 C C . ASP A 1 194 ? 1.259 11.695 2.181 1.00 94.50 194 ASP A C 1
ATOM 1519 O O . ASP A 1 194 ? 1.667 12.102 1.090 1.00 94.50 194 ASP A O 1
ATOM 1523 N N . ASP A 1 195 ? 2.063 11.004 2.996 1.00 92.75 195 ASP A N 1
ATOM 1524 C CA . ASP A 1 195 ? 3.416 10.582 2.622 1.00 92.75 195 ASP A CA 1
ATOM 1525 C C . ASP A 1 195 ? 3.389 9.606 1.434 1.00 92.75 195 ASP A C 1
ATOM 1527 O O . ASP A 1 195 ? 4.171 9.757 0.491 1.00 92.75 195 ASP A O 1
ATOM 1531 N N . ALA A 1 196 ? 2.473 8.632 1.444 1.00 91.69 196 ALA A N 1
ATOM 1532 C CA . ALA A 1 196 ? 2.306 7.678 0.352 1.00 91.69 196 ALA A CA 1
ATOM 1533 C C . ALA A 1 196 ? 1.886 8.367 -0.957 1.00 91.69 196 ALA A C 1
ATOM 1535 O O . ALA A 1 196 ? 2.464 8.073 -2.005 1.00 91.69 196 ALA A O 1
ATOM 1536 N N . ASP A 1 197 ? 0.968 9.332 -0.895 1.00 95.25 197 ASP A N 1
ATOM 1537 C CA . ASP A 1 197 ? 0.535 10.115 -2.055 1.00 95.25 197 ASP A CA 1
ATOM 1538 C C . ASP A 1 197 ? 1.679 10.964 -2.623 1.00 95.25 197 ASP A C 1
ATOM 1540 O O . ASP A 1 197 ? 1.893 10.998 -3.838 1.00 95.25 197 ASP A O 1
ATOM 1544 N N . ARG A 1 198 ? 2.499 11.586 -1.763 1.00 96.00 198 ARG A N 1
ATOM 1545 C CA . ARG A 1 198 ? 3.711 12.303 -2.202 1.00 96.00 198 ARG A CA 1
ATOM 1546 C C . ARG A 1 198 ? 4.717 11.380 -2.885 1.00 96.00 198 ARG A C 1
ATOM 1548 O O . ARG A 1 198 ? 5.314 11.754 -3.903 1.00 96.00 198 ARG A O 1
ATOM 1555 N N . HIS A 1 199 ? 4.909 10.171 -2.359 1.00 91.88 199 HIS A N 1
ATOM 1556 C CA . HIS A 1 199 ? 5.770 9.172 -2.988 1.00 91.88 199 HIS A CA 1
ATOM 1557 C C . HIS A 1 199 ? 5.216 8.704 -4.338 1.00 91.88 199 HIS A C 1
ATOM 1559 O O . HIS A 1 199 ? 5.986 8.607 -5.296 1.00 91.88 199 HIS A O 1
ATOM 1565 N N . ALA A 1 200 ? 3.903 8.490 -4.446 1.00 93.56 200 ALA A N 1
ATOM 1566 C CA . ALA A 1 200 ? 3.246 8.129 -5.699 1.00 93.56 200 ALA A CA 1
ATOM 1567 C C . ALA A 1 200 ? 3.414 9.228 -6.761 1.00 93.56 200 ALA A C 1
ATOM 1569 O O . ALA A 1 200 ? 3.865 8.944 -7.868 1.00 93.56 200 ALA A O 1
ATOM 1570 N N . GLN A 1 201 ? 3.183 10.495 -6.406 1.00 95.31 201 GLN A N 1
ATOM 1571 C CA . GLN A 1 201 ? 3.392 11.632 -7.313 1.00 95.31 201 GLN A CA 1
ATOM 1572 C C . GLN A 1 201 ? 4.851 11.753 -7.777 1.00 95.31 201 GLN A C 1
ATOM 1574 O O . GLN A 1 201 ? 5.121 12.034 -8.946 1.00 95.31 201 GLN A O 1
ATOM 1579 N N . THR A 1 202 ? 5.810 11.503 -6.883 1.00 96.00 202 THR A N 1
ATOM 1580 C CA . THR A 1 202 ? 7.240 11.501 -7.231 1.00 96.00 202 THR A CA 1
ATOM 1581 C C . THR A 1 202 ? 7.578 10.351 -8.191 1.00 96.00 202 THR A C 1
ATOM 1583 O O . THR A 1 202 ? 8.323 10.534 -9.158 1.00 96.00 202 THR A O 1
ATOM 1586 N N . ALA A 1 203 ? 6.995 9.168 -7.982 1.00 93.94 203 ALA A N 1
ATOM 1587 C CA . ALA A 1 203 ? 7.150 8.031 -8.886 1.00 93.94 203 ALA A CA 1
ATOM 1588 C C . ALA A 1 203 ? 6.523 8.306 -10.269 1.00 93.94 203 ALA A C 1
ATOM 1590 O O . ALA A 1 203 ? 7.125 8.021 -11.305 1.00 93.94 203 ALA A O 1
ATOM 1591 N N . GLU A 1 204 ? 5.353 8.941 -10.322 1.00 96.44 204 GLU A N 1
ATOM 1592 C CA . GLU A 1 204 ? 4.736 9.377 -11.581 1.00 96.44 204 GLU A CA 1
ATOM 1593 C C . GLU A 1 204 ? 5.574 10.434 -12.314 1.00 96.44 204 GLU A C 1
ATOM 1595 O O . GLU A 1 204 ? 5.725 10.386 -13.536 1.00 96.44 204 GLU A O 1
ATOM 1600 N N . ALA A 1 205 ? 6.166 11.384 -11.587 1.00 96.56 205 ALA A N 1
ATOM 1601 C CA . ALA A 1 205 ? 7.045 12.390 -12.180 1.00 96.56 205 ALA A CA 1
ATOM 1602 C C . ALA A 1 205 ? 8.308 11.757 -12.787 1.00 96.56 205 ALA A C 1
ATOM 1604 O O . ALA A 1 205 ? 8.662 12.053 -13.929 1.00 96.56 205 ALA A O 1
ATOM 1605 N N . THR A 1 206 ? 8.951 10.841 -12.059 1.00 95.81 206 THR A N 1
ATOM 1606 C CA . THR A 1 206 ? 10.160 10.140 -12.528 1.00 95.81 206 THR A CA 1
ATOM 1607 C C . THR A 1 206 ? 9.877 9.214 -13.711 1.00 95.81 206 THR A C 1
ATOM 1609 O O . THR A 1 206 ? 10.647 9.190 -14.669 1.00 95.81 206 THR A O 1
ATOM 1612 N N . THR A 1 207 ? 8.752 8.494 -13.710 1.00 95.88 207 THR A N 1
ATOM 1613 C CA . THR A 1 207 ? 8.337 7.671 -14.861 1.00 95.88 207 THR A CA 1
ATOM 1614 C C . THR A 1 207 ? 8.046 8.520 -16.099 1.00 95.88 207 THR A C 1
ATOM 1616 O O . THR A 1 207 ? 8.482 8.162 -17.193 1.00 95.88 207 THR A O 1
ATOM 1619 N N . ARG A 1 208 ? 7.402 9.685 -15.942 1.00 97.81 208 ARG A N 1
ATOM 1620 C CA . ARG A 1 208 ? 7.177 10.641 -17.041 1.00 97.81 208 ARG A CA 1
ATOM 1621 C C . ARG A 1 208 ? 8.486 11.216 -17.594 1.00 97.81 208 ARG A C 1
ATOM 1623 O O . ARG A 1 208 ? 8.635 11.348 -18.811 1.00 97.81 208 ARG A O 1
ATOM 1630 N N . GLU A 1 209 ? 9.447 11.526 -16.725 1.00 97.56 209 GLU A N 1
ATOM 1631 C CA . GLU A 1 209 ? 10.783 11.971 -17.138 1.00 97.56 209 GLU A CA 1
ATOM 1632 C C . GLU A 1 209 ? 11.517 10.875 -17.926 1.00 97.56 209 GLU A C 1
ATOM 1634 O O . GLU A 1 209 ? 12.069 11.140 -18.996 1.00 97.56 209 GLU A O 1
ATOM 1639 N N . LEU A 1 210 ? 11.487 9.630 -17.441 1.00 96.25 210 LEU A N 1
ATOM 1640 C CA . LEU A 1 210 ? 12.101 8.492 -18.125 1.00 96.25 210 LEU A CA 1
ATOM 1641 C C . LEU A 1 210 ? 11.467 8.228 -19.493 1.00 96.25 210 LEU A C 1
ATOM 1643 O O . LEU A 1 210 ? 12.209 8.020 -20.451 1.00 96.25 210 LEU A O 1
ATOM 1647 N N . ALA A 1 211 ? 10.138 8.299 -19.609 1.00 96.31 211 ALA A N 1
ATOM 1648 C CA . ALA A 1 211 ? 9.443 8.183 -20.891 1.00 96.31 211 ALA A CA 1
ATOM 1649 C C . ALA A 1 211 ? 9.916 9.260 -21.883 1.00 96.31 211 ALA A C 1
ATOM 1651 O O . ALA A 1 211 ? 10.350 8.941 -22.984 1.00 96.31 211 ALA A O 1
ATOM 1652 N N . THR A 1 212 ? 9.983 10.520 -21.440 1.00 97.12 212 THR A N 1
ATOM 1653 C CA . THR A 1 212 ? 10.487 11.633 -22.267 1.00 97.12 212 THR A CA 1
ATOM 1654 C C . THR A 1 212 ? 11.933 11.398 -22.729 1.00 97.12 212 THR A C 1
ATOM 1656 O O . THR A 1 212 ? 12.304 11.706 -23.864 1.00 97.12 212 THR A O 1
ATOM 1659 N N . ARG A 1 213 ? 12.783 10.839 -21.857 1.00 97.12 213 ARG A N 1
ATOM 1660 C CA . ARG A 1 213 ? 14.178 10.512 -22.191 1.00 97.12 213 ARG A CA 1
ATOM 1661 C C . ARG A 1 213 ? 14.293 9.344 -23.167 1.00 97.12 213 ARG A C 1
ATOM 1663 O O . ARG A 1 213 ? 15.214 9.363 -23.986 1.00 97.12 213 ARG A O 1
ATOM 1670 N N . LEU A 1 214 ? 13.410 8.350 -23.067 1.00 97.25 214 LEU A N 1
ATOM 1671 C CA . LEU A 1 214 ? 13.334 7.231 -24.006 1.00 97.25 214 LEU A CA 1
ATOM 1672 C C . LEU A 1 214 ? 12.907 7.723 -25.390 1.00 97.25 214 LEU A C 1
ATOM 1674 O O . LEU A 1 214 ? 13.653 7.493 -26.337 1.00 97.25 214 LEU A O 1
ATOM 1678 N N . ASP A 1 215 ? 11.842 8.520 -25.489 1.00 96.56 215 ASP A N 1
ATOM 1679 C CA . ASP A 1 215 ? 11.393 9.118 -26.757 1.00 96.56 215 ASP A CA 1
ATOM 1680 C C . ASP A 1 215 ? 12.515 9.936 -27.425 1.00 96.56 215 ASP A C 1
ATOM 1682 O O . ASP A 1 215 ? 12.784 9.830 -28.624 1.00 96.56 215 ASP A O 1
ATOM 1686 N N . ALA A 1 216 ? 13.247 10.734 -26.637 1.00 95.12 216 ALA A N 1
ATOM 1687 C CA . ALA A 1 216 ? 14.387 11.505 -27.131 1.00 95.12 216 ALA A CA 1
ATOM 1688 C C . ALA A 1 216 ? 15.581 10.625 -27.555 1.00 95.12 216 ALA A C 1
ATOM 1690 O O . ALA A 1 216 ? 16.373 11.017 -28.418 1.00 95.12 216 ALA A O 1
ATOM 1691 N N . ALA A 1 217 ? 15.773 9.459 -26.936 1.00 95.12 217 ALA A N 1
ATOM 1692 C CA . ALA A 1 217 ? 16.797 8.500 -27.340 1.00 95.12 217 ALA A CA 1
ATOM 1693 C C . ALA A 1 217 ? 16.403 7.775 -28.634 1.00 95.12 217 ALA A C 1
ATOM 1695 O O . ALA A 1 217 ? 17.239 7.661 -29.530 1.00 95.12 217 ALA A O 1
ATOM 1696 N N . GLU A 1 218 ? 15.142 7.364 -28.764 1.00 97.44 218 GLU A N 1
ATOM 1697 C CA . GLU A 1 218 ? 14.599 6.738 -29.972 1.00 97.44 218 GLU A CA 1
ATOM 1698 C C . GLU A 1 218 ? 14.688 7.676 -31.174 1.00 97.44 218 GLU A C 1
ATOM 1700 O O . GLU A 1 218 ? 15.204 7.286 -32.222 1.00 97.44 218 GLU A O 1
ATOM 1705 N N . LYS A 1 219 ? 14.299 8.945 -31.004 1.00 96.19 219 LYS A N 1
ATOM 1706 C CA . LYS A 1 219 ? 14.414 9.947 -32.067 1.00 96.19 219 LYS A CA 1
ATOM 1707 C C . LYS A 1 219 ? 15.861 10.146 -32.521 1.00 96.19 219 LYS A C 1
ATOM 1709 O O . LYS A 1 219 ? 16.128 10.154 -33.717 1.00 96.19 219 LYS A O 1
ATOM 1714 N N . ARG A 1 220 ? 16.813 10.231 -31.582 1.00 95.56 220 ARG A N 1
ATOM 1715 C CA . ARG A 1 220 ? 18.247 10.322 -31.919 1.00 95.56 220 ARG A CA 1
ATOM 1716 C C . ARG A 1 220 ? 18.741 9.094 -32.681 1.00 95.56 220 ARG A C 1
ATOM 1718 O O . ARG A 1 220 ? 19.472 9.252 -33.652 1.00 95.56 220 ARG A O 1
ATOM 1725 N N . ALA A 1 221 ? 18.327 7.895 -32.273 1.00 94.00 221 ALA A N 1
ATOM 1726 C CA . ALA A 1 221 ? 18.679 6.664 -32.974 1.00 94.00 221 ALA A CA 1
ATOM 1727 C C . ALA A 1 221 ? 18.086 6.627 -34.395 1.00 94.00 221 ALA A C 1
ATOM 1729 O O . ALA A 1 221 ? 18.755 6.192 -35.333 1.00 94.00 221 ALA A O 1
ATOM 1730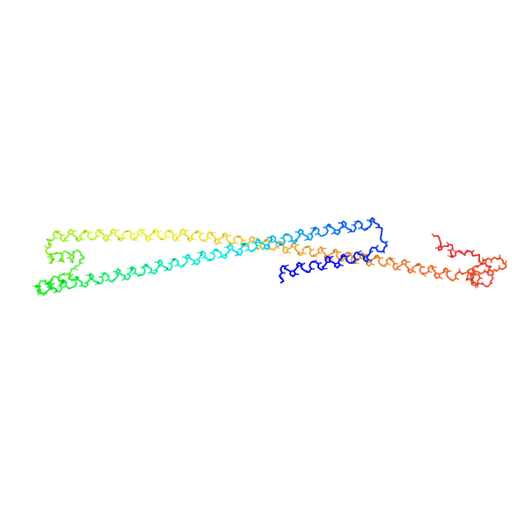 N N . GLN A 1 222 ? 16.858 7.120 -34.575 1.00 94.62 222 GLN A N 1
ATOM 1731 C CA . GLN A 1 222 ? 16.214 7.228 -35.882 1.00 94.62 222 GLN A CA 1
ATOM 1732 C C . GLN A 1 222 ? 16.912 8.253 -36.787 1.00 94.62 222 GLN A C 1
ATOM 1734 O O . GLN A 1 222 ? 17.162 7.958 -37.958 1.00 94.62 222 GLN A O 1
ATOM 1739 N N . ASP A 1 223 ? 17.270 9.421 -36.253 1.00 92.69 223 ASP A N 1
ATOM 1740 C CA . ASP A 1 223 ? 18.012 10.456 -36.978 1.00 92.69 223 ASP A CA 1
ATOM 1741 C C . ASP A 1 223 ? 19.399 9.942 -37.405 1.00 92.69 223 ASP A C 1
ATOM 1743 O O . ASP A 1 223 ? 19.803 10.122 -38.556 1.00 92.69 223 ASP A O 1
ATOM 1747 N N . GLU A 1 224 ? 20.106 9.228 -36.522 1.00 92.75 224 GLU A N 1
ATOM 1748 C CA . GLU A 1 224 ? 21.394 8.591 -36.825 1.00 92.75 224 GLU A CA 1
ATOM 1749 C C . GLU A 1 224 ? 21.256 7.498 -37.897 1.00 92.75 224 GLU A C 1
ATOM 1751 O O . GLU A 1 224 ? 22.058 7.435 -38.834 1.00 92.75 224 GLU A O 1
ATOM 1756 N N . ALA A 1 225 ? 20.212 6.668 -37.816 1.00 92.06 225 ALA A N 1
ATOM 1757 C CA . ALA A 1 225 ? 19.924 5.651 -38.823 1.00 92.06 225 ALA A CA 1
ATOM 1758 C C . ALA A 1 225 ? 19.608 6.277 -40.193 1.00 92.06 225 ALA A C 1
ATOM 1760 O O . ALA A 1 225 ? 20.138 5.827 -41.213 1.00 92.06 225 ALA A O 1
ATOM 1761 N N . CYS A 1 226 ? 18.800 7.342 -40.218 1.00 92.56 226 CYS A N 1
ATOM 1762 C CA . CYS A 1 226 ? 18.480 8.105 -41.423 1.00 92.56 226 CYS A CA 1
ATOM 1763 C C . CYS A 1 226 ? 19.744 8.730 -42.032 1.00 92.56 226 CYS A C 1
ATOM 1765 O O . CYS A 1 226 ? 20.013 8.565 -43.225 1.00 92.56 226 CYS A O 1
ATOM 1767 N N . HIS A 1 227 ? 20.577 9.364 -41.203 1.00 89.06 227 HIS A N 1
ATOM 1768 C CA . HIS A 1 227 ? 21.853 9.931 -41.629 1.00 89.06 227 HIS A CA 1
ATOM 1769 C C . HIS A 1 227 ? 22.792 8.858 -42.204 1.00 89.06 227 HIS A C 1
ATOM 1771 O O . HIS A 1 227 ? 23.330 9.028 -43.299 1.00 89.06 227 HIS A O 1
ATOM 1777 N N . SER A 1 228 ? 22.929 7.711 -41.528 1.00 88.12 228 SER A N 1
ATOM 1778 C CA . SER A 1 228 ? 23.732 6.575 -42.004 1.00 88.12 228 SER A CA 1
ATOM 1779 C C . SER A 1 228 ? 23.245 6.058 -43.361 1.00 88.12 228 SER A C 1
ATOM 1781 O O . SER A 1 228 ? 24.059 5.811 -44.255 1.00 88.12 228 SER A O 1
ATOM 1783 N N . ALA A 1 229 ? 21.928 5.929 -43.547 1.00 85.44 229 ALA A N 1
ATOM 1784 C CA . ALA A 1 229 ? 21.333 5.499 -44.809 1.00 85.44 229 ALA A CA 1
ATOM 1785 C C . ALA A 1 229 ? 21.619 6.495 -45.946 1.00 85.44 229 ALA A C 1
ATOM 1787 O O . ALA A 1 229 ? 22.064 6.084 -47.019 1.00 85.44 229 ALA A O 1
ATOM 1788 N N . LEU A 1 230 ? 21.460 7.800 -45.699 1.00 84.56 230 LEU A N 1
ATOM 1789 C CA . LEU A 1 230 ? 21.783 8.850 -46.673 1.00 84.56 230 LEU A CA 1
ATOM 1790 C C . LEU A 1 230 ? 23.272 8.845 -47.052 1.00 84.56 230 LEU A C 1
ATOM 1792 O O . LEU A 1 230 ? 23.613 8.960 -48.233 1.00 84.56 230 LEU A O 1
ATOM 1796 N N . CYS A 1 231 ? 24.170 8.643 -46.083 1.00 85.19 231 CYS A N 1
ATOM 1797 C CA . CYS A 1 231 ? 25.602 8.507 -46.347 1.00 85.19 231 CYS A CA 1
ATOM 1798 C C . CYS A 1 231 ? 25.930 7.281 -47.211 1.00 85.19 231 CYS A C 1
ATOM 1800 O O . CYS A 1 231 ? 26.803 7.378 -48.077 1.00 85.19 231 CYS A O 1
ATOM 1802 N N . ARG A 1 232 ? 25.244 6.144 -47.012 1.00 78.38 232 ARG A N 1
ATOM 1803 C CA . ARG A 1 232 ? 25.412 4.949 -47.861 1.00 78.38 232 ARG A CA 1
ATOM 1804 C C . ARG A 1 232 ? 24.949 5.213 -49.289 1.00 78.38 232 ARG A C 1
ATOM 1806 O O . ARG A 1 232 ? 25.735 5.012 -50.205 1.00 78.38 232 ARG A O 1
ATOM 1813 N N . ILE A 1 233 ? 23.744 5.762 -49.466 1.00 80.25 233 ILE A N 1
ATOM 1814 C CA . ILE A 1 233 ? 23.196 6.098 -50.792 1.00 80.25 233 ILE A CA 1
ATOM 1815 C C . ILE A 1 233 ? 24.136 7.046 -51.542 1.00 80.25 233 ILE A C 1
ATOM 1817 O O . ILE A 1 233 ? 24.445 6.819 -52.711 1.00 80.25 233 ILE A O 1
ATOM 1821 N N . SER A 1 234 ? 24.635 8.086 -50.867 1.00 81.12 234 SER A N 1
ATOM 1822 C CA . SER A 1 234 ? 25.601 9.017 -51.455 1.00 81.12 234 SER A CA 1
ATOM 1823 C C . SER A 1 234 ? 26.882 8.292 -51.877 1.00 81.12 234 SER A C 1
ATOM 1825 O O . SER A 1 234 ? 27.295 8.386 -53.033 1.00 81.12 234 SER A O 1
ATOM 1827 N N . ARG A 1 235 ? 27.485 7.503 -50.977 1.00 74.94 235 ARG A N 1
ATOM 1828 C CA . ARG A 1 235 ? 28.726 6.758 -51.243 1.00 74.94 235 ARG A CA 1
ATOM 1829 C C . ARG A 1 235 ? 28.578 5.774 -52.405 1.00 74.94 235 ARG A C 1
ATOM 1831 O O . ARG A 1 235 ? 29.458 5.722 -53.265 1.00 74.94 235 ARG A O 1
ATOM 1838 N N . ASP A 1 236 ? 27.480 5.031 -52.451 1.00 78.38 236 ASP A N 1
ATOM 1839 C CA . ASP A 1 236 ? 27.205 4.063 -53.513 1.00 78.38 236 ASP A CA 1
ATOM 1840 C C . ASP A 1 236 ? 26.906 4.765 -54.841 1.00 78.38 236 ASP A C 1
ATOM 1842 O O . ASP A 1 236 ? 27.370 4.320 -55.889 1.00 78.38 236 ASP A O 1
ATOM 1846 N N . GLY A 1 237 ? 26.244 5.926 -54.801 1.00 70.38 237 GLY A N 1
ATOM 1847 C CA . GLY A 1 237 ? 26.061 6.792 -55.963 1.00 70.38 237 GLY A CA 1
ATOM 1848 C C . GLY A 1 237 ? 27.389 7.272 -56.557 1.00 70.38 237 GLY A C 1
ATOM 1849 O O . GLY A 1 237 ? 27.577 7.203 -57.773 1.00 70.38 237 GLY A O 1
ATOM 1850 N N . TRP A 1 238 ? 28.341 7.701 -55.721 1.00 69.06 238 TRP A N 1
ATOM 1851 C CA . TRP A 1 238 ? 29.690 8.073 -56.170 1.00 69.06 238 TRP A CA 1
ATOM 1852 C C . TRP A 1 238 ? 30.454 6.883 -56.754 1.00 69.06 238 TRP A C 1
ATOM 1854 O O . TRP A 1 238 ? 31.060 7.012 -57.817 1.00 69.06 238 TRP A O 1
ATOM 1864 N N . ARG A 1 239 ? 30.382 5.711 -56.111 1.00 69.50 239 ARG A N 1
ATOM 1865 C CA . ARG A 1 239 ? 31.007 4.476 -56.612 1.00 69.50 239 ARG A CA 1
ATOM 1866 C C . ARG A 1 239 ? 30.425 4.045 -57.952 1.00 69.50 239 ARG A C 1
ATOM 1868 O O . ARG A 1 239 ? 31.184 3.744 -58.865 1.00 69.50 239 ARG A O 1
ATOM 1875 N N . HIS A 1 240 ? 29.103 4.062 -58.099 1.00 69.69 240 HIS A N 1
ATOM 1876 C CA . HIS A 1 240 ? 28.449 3.717 -59.356 1.00 69.69 240 HIS A CA 1
ATOM 1877 C C . HIS A 1 240 ? 28.853 4.683 -60.476 1.00 69.69 240 HIS A C 1
ATOM 1879 O O . HIS A 1 240 ? 29.248 4.236 -61.546 1.00 69.69 240 HIS A O 1
ATOM 1885 N N . ARG A 1 241 ? 28.852 6.001 -60.222 1.00 67.56 241 ARG A N 1
ATOM 1886 C CA . ARG A 1 241 ? 29.324 6.992 -61.207 1.00 67.56 241 ARG A CA 1
ATOM 1887 C C . ARG A 1 241 ? 30.784 6.767 -61.598 1.00 67.56 241 ARG A C 1
ATOM 1889 O O . ARG A 1 241 ? 31.101 6.854 -62.780 1.00 67.56 241 ARG A O 1
ATOM 1896 N N . ALA A 1 242 ? 31.653 6.458 -60.635 1.00 70.56 242 ALA A N 1
ATOM 1897 C CA . ALA A 1 242 ? 33.057 6.155 -60.898 1.00 70.56 242 ALA A CA 1
ATOM 1898 C C . ALA A 1 242 ? 33.219 4.887 -61.754 1.00 70.56 242 ALA A C 1
ATOM 1900 O O . ALA A 1 242 ? 33.937 4.920 -62.748 1.00 70.56 242 ALA A O 1
ATOM 1901 N N . MET A 1 243 ? 32.495 3.808 -61.434 1.00 74.00 243 MET A N 1
ATOM 1902 C CA . MET A 1 243 ? 32.518 2.558 -62.206 1.00 74.00 243 MET A CA 1
ATOM 1903 C C . MET A 1 243 ? 31.967 2.752 -63.623 1.00 74.00 243 MET A C 1
ATOM 1905 O O . MET A 1 243 ? 32.569 2.281 -64.581 1.00 74.00 243 MET A O 1
ATOM 1909 N N . THR A 1 244 ? 30.868 3.492 -63.787 1.00 78.44 244 THR A N 1
ATOM 1910 C CA . THR A 1 244 ? 30.293 3.792 -65.107 1.00 78.44 244 THR A CA 1
ATOM 1911 C C . THR A 1 244 ? 31.221 4.676 -65.939 1.00 78.44 244 THR A C 1
ATOM 1913 O O . THR A 1 244 ? 31.352 4.454 -67.143 1.00 78.44 244 THR A O 1
ATOM 1916 N N . ARG A 1 245 ? 31.908 5.643 -65.311 1.00 79.31 245 ARG A N 1
ATOM 1917 C CA . ARG A 1 245 ? 32.952 6.445 -65.965 1.00 79.31 245 ARG A CA 1
ATOM 1918 C C . ARG A 1 245 ? 34.118 5.563 -66.403 1.00 79.31 245 ARG A C 1
ATOM 1920 O O . ARG A 1 245 ? 34.504 5.648 -67.562 1.00 79.31 245 ARG A O 1
ATOM 1927 N N . GLN A 1 246 ? 34.626 4.689 -65.534 1.00 82.75 246 GLN A N 1
ATOM 1928 C CA . GLN A 1 246 ? 35.718 3.779 -65.886 1.00 82.75 246 GLN A CA 1
ATOM 1929 C C . GLN A 1 246 ? 35.315 2.832 -67.023 1.00 82.75 246 GLN A C 1
ATOM 1931 O O . GLN A 1 246 ? 36.025 2.734 -68.013 1.00 82.75 246 GLN A O 1
ATOM 1936 N N . ALA A 1 247 ? 34.119 2.242 -66.963 1.00 80.25 247 ALA A N 1
ATOM 1937 C CA . ALA A 1 247 ? 33.592 1.396 -68.032 1.00 80.25 247 ALA A CA 1
ATOM 1938 C C . ALA A 1 247 ? 33.355 2.159 -69.351 1.00 80.25 247 ALA A C 1
ATOM 1940 O O . ALA A 1 247 ? 33.332 1.560 -70.426 1.00 80.25 247 ALA A O 1
ATOM 1941 N N . ALA A 1 248 ? 33.121 3.474 -69.307 1.00 82.12 248 ALA A N 1
ATOM 1942 C CA . ALA A 1 248 ? 33.095 4.308 -70.506 1.00 82.12 248 ALA A CA 1
ATOM 1943 C C . ALA A 1 248 ? 34.512 4.534 -71.058 1.00 82.12 248 ALA A C 1
ATOM 1945 O O . ALA A 1 248 ? 34.714 4.355 -72.254 1.00 82.12 248 ALA A O 1
ATOM 1946 N N . ILE A 1 249 ? 35.487 4.838 -70.194 1.00 87.44 249 ILE A N 1
ATOM 1947 C CA . ILE A 1 249 ? 36.906 4.981 -70.562 1.00 87.44 249 ILE A CA 1
ATOM 1948 C C . ILE A 1 249 ? 37.435 3.685 -71.190 1.00 87.44 249 ILE A C 1
ATOM 1950 O O . ILE A 1 249 ? 38.033 3.724 -72.261 1.00 87.44 249 ILE A O 1
ATOM 1954 N N . ASP A 1 250 ? 37.153 2.531 -70.586 1.00 85.12 250 ASP A N 1
ATOM 1955 C CA . ASP A 1 250 ? 37.604 1.228 -71.083 1.00 85.12 250 ASP A CA 1
ATOM 1956 C C . ASP A 1 250 ? 36.981 0.888 -72.446 1.00 85.12 250 ASP A C 1
ATOM 1958 O O . ASP A 1 250 ? 37.655 0.335 -73.312 1.00 85.12 250 ASP A O 1
ATOM 1962 N N . ARG A 1 251 ? 35.716 1.273 -72.681 1.00 83.50 251 ARG A N 1
ATOM 1963 C CA . ARG A 1 251 ? 35.072 1.139 -74.000 1.00 83.50 251 ARG A CA 1
ATOM 1964 C C . ARG A 1 251 ? 35.736 2.017 -75.056 1.00 83.50 251 ARG A C 1
ATOM 1966 O O . ARG A 1 251 ? 35.941 1.543 -76.168 1.00 83.50 251 ARG A O 1
ATOM 1973 N N . VAL A 1 252 ? 36.098 3.256 -74.715 1.00 86.06 252 VAL A N 1
ATOM 1974 C CA . VAL A 1 252 ? 36.856 4.129 -75.627 1.00 86.06 252 VAL A CA 1
ATOM 1975 C C . VAL A 1 252 ? 38.229 3.517 -75.913 1.00 86.06 252 VAL A C 1
ATOM 1977 O O . VAL A 1 252 ? 38.596 3.363 -77.072 1.00 86.06 252 VAL A O 1
ATOM 1980 N N . ARG A 1 253 ? 38.953 3.041 -74.895 1.00 88.94 253 ARG A N 1
ATOM 1981 C CA . ARG A 1 253 ? 40.231 2.334 -75.089 1.00 88.94 253 ARG A CA 1
ATOM 1982 C C . ARG A 1 253 ? 40.101 1.102 -75.988 1.00 88.94 253 ARG A C 1
ATOM 1984 O O . ARG A 1 253 ? 40.957 0.882 -76.835 1.00 88.94 253 ARG A O 1
ATOM 1991 N N . ALA A 1 254 ? 39.028 0.326 -75.842 1.00 86.25 254 ALA A N 1
ATOM 1992 C CA . ALA A 1 254 ? 38.784 -0.863 -76.657 1.00 86.25 254 ALA A CA 1
ATOM 1993 C C . ALA A 1 254 ? 38.456 -0.550 -78.129 1.00 86.25 254 ALA A C 1
ATOM 1995 O O . ALA A 1 254 ? 38.757 -1.366 -78.995 1.00 86.25 254 ALA A O 1
ATOM 1996 N N . LEU A 1 255 ? 37.849 0.605 -78.425 1.00 88.19 255 LEU A N 1
ATOM 1997 C CA . LEU A 1 255 ? 37.615 1.057 -79.803 1.00 88.19 255 LEU A CA 1
ATOM 1998 C C . LEU A 1 255 ? 38.916 1.533 -80.459 1.00 88.19 255 LEU A C 1
ATOM 2000 O O . LEU A 1 255 ? 39.209 1.209 -81.610 1.00 88.19 255 LEU A O 1
ATOM 2004 N N . HIS A 1 256 ? 39.739 2.249 -79.698 1.00 89.06 256 HIS A N 1
ATOM 2005 C CA . HIS A 1 256 ? 41.001 2.793 -80.172 1.00 89.06 256 HIS A CA 1
ATOM 2006 C C . HIS A 1 256 ? 42.110 1.740 -80.074 1.00 89.06 256 HIS A C 1
ATOM 2008 O O . HIS A 1 256 ? 42.989 1.822 -79.226 1.00 89.06 256 HIS A O 1
ATOM 2014 N N . THR A 1 257 ? 42.087 0.745 -80.959 1.00 87.12 257 THR A N 1
ATOM 2015 C CA . THR A 1 257 ? 43.134 -0.288 -81.034 1.00 87.12 257 THR A CA 1
ATOM 2016 C C . THR A 1 257 ? 44.258 0.103 -81.996 1.00 87.12 257 THR A C 1
ATOM 2018 O O . THR A 1 257 ? 43.995 0.765 -83.010 1.00 87.12 257 THR A O 1
ATOM 2021 N N . PRO A 1 258 ? 45.513 -0.290 -81.710 1.00 91.62 258 PRO A N 1
ATOM 2022 C CA . PRO A 1 258 ? 46.625 -0.074 -82.623 1.00 91.62 258 PRO A CA 1
ATOM 2023 C C . PRO A 1 258 ? 46.547 -1.031 -83.818 1.00 91.62 258 PRO A C 1
ATOM 2025 O O . PRO A 1 258 ? 46.370 -2.236 -83.642 1.00 91.62 258 PRO A O 1
ATOM 2028 N N . VAL A 1 259 ? 46.759 -0.507 -85.022 1.00 89.88 259 VAL A N 1
ATOM 2029 C CA . VAL A 1 259 ? 46.976 -1.286 -86.250 1.00 89.88 259 VAL A CA 1
ATOM 2030 C C . VAL A 1 259 ? 48.271 -0.814 -86.902 1.00 89.88 259 VAL A C 1
ATOM 2032 O O . VAL A 1 259 ? 48.573 0.378 -86.905 1.00 89.88 259 VAL A O 1
ATOM 2035 N N . ASP A 1 260 ? 49.065 -1.748 -87.425 1.00 89.88 260 ASP A N 1
ATOM 2036 C CA . ASP A 1 260 ? 50.285 -1.415 -88.160 1.00 89.88 260 ASP A CA 1
ATOM 2037 C C . ASP A 1 260 ? 49.947 -0.955 -89.584 1.00 89.88 260 ASP A C 1
ATOM 2039 O O . ASP A 1 260 ? 49.253 -1.646 -90.332 1.00 89.88 260 ASP A O 1
ATOM 2043 N N . HIS A 1 261 ? 50.445 0.219 -89.963 1.00 84.56 261 HIS A N 1
ATOM 2044 C CA . HIS A 1 261 ? 50.290 0.782 -91.296 1.00 84.56 261 HIS A CA 1
ATOM 2045 C C . HIS A 1 261 ? 51.629 1.342 -91.771 1.00 84.56 261 HIS A C 1
ATOM 2047 O O . HIS A 1 261 ? 52.121 2.347 -91.258 1.00 84.56 261 HIS A O 1
ATOM 2053 N N . ASN A 1 262 ? 52.224 0.683 -92.769 1.00 86.00 262 ASN A N 1
ATOM 2054 C CA . ASN A 1 262 ? 53.537 1.035 -93.317 1.00 86.00 262 ASN A CA 1
ATOM 2055 C C . ASN A 1 262 ? 54.650 1.112 -92.245 1.00 86.00 262 ASN A C 1
ATOM 2057 O O . ASN A 1 262 ? 55.501 2.003 -92.289 1.00 86.00 262 ASN A O 1
ATOM 2061 N N . GLY A 1 263 ? 54.648 0.183 -91.279 1.00 88.56 263 GLY A N 1
ATOM 2062 C CA . GLY A 1 263 ? 55.663 0.086 -90.223 1.00 88.56 263 GLY A CA 1
ATOM 2063 C C . GLY A 1 263 ? 55.504 1.103 -89.088 1.00 88.56 263 GLY A C 1
ATOM 2064 O O . GLY A 1 263 ? 56.464 1.367 -88.361 1.00 88.56 263 GLY A O 1
ATOM 2065 N N . ARG A 1 264 ? 54.322 1.717 -88.948 1.00 88.56 264 ARG A N 1
ATOM 2066 C CA . ARG A 1 264 ? 53.959 2.615 -87.845 1.00 88.56 264 ARG A CA 1
ATOM 2067 C C . ARG A 1 264 ? 52.628 2.172 -87.243 1.00 88.56 264 ARG A C 1
ATOM 2069 O O . ARG A 1 264 ? 51.669 1.937 -87.972 1.00 88.56 264 ARG A O 1
ATOM 2076 N N . ALA A 1 265 ? 52.553 2.136 -85.913 1.00 90.06 265 ALA A N 1
ATOM 2077 C CA . ALA A 1 265 ? 51.300 1.894 -85.205 1.00 90.06 265 ALA A CA 1
ATOM 2078 C C . ALA A 1 265 ? 50.407 3.143 -85.261 1.00 90.06 265 ALA A C 1
ATOM 2080 O O . ALA A 1 265 ? 50.771 4.213 -84.762 1.00 90.06 265 ALA A O 1
ATOM 2081 N N . ILE A 1 266 ? 49.234 2.992 -85.864 1.00 89.31 266 ILE A N 1
ATOM 2082 C CA . ILE A 1 266 ? 48.214 4.034 -85.989 1.00 89.31 266 ILE A CA 1
ATOM 2083 C C . ILE A 1 266 ? 46.949 3.600 -85.248 1.00 89.31 266 ILE A C 1
ATOM 2085 O O . ILE A 1 266 ? 46.741 2.414 -84.987 1.00 89.31 266 ILE A O 1
ATOM 2089 N N . CYS A 1 267 ? 46.102 4.550 -84.864 1.00 89.62 267 CYS A N 1
ATOM 2090 C CA . CYS A 1 267 ? 44.833 4.233 -84.215 1.00 89.62 267 CYS A CA 1
ATOM 2091 C C . CYS A 1 267 ? 43.785 3.861 -85.269 1.00 89.62 267 CYS A C 1
ATOM 2093 O O . CYS A 1 267 ? 43.487 4.682 -86.135 1.00 89.62 267 CYS A O 1
ATOM 2095 N N . THR A 1 268 ? 43.215 2.659 -85.184 1.00 85.62 268 THR A N 1
ATOM 2096 C CA . THR A 1 268 ? 42.259 2.130 -86.175 1.00 85.62 268 THR A CA 1
ATOM 2097 C C . THR A 1 268 ? 41.046 3.037 -86.365 1.00 85.62 268 THR A C 1
ATOM 2099 O O . THR A 1 268 ? 40.697 3.373 -87.493 1.00 85.62 268 THR A O 1
ATOM 2102 N N . ASP A 1 269 ? 40.440 3.469 -85.259 1.00 84.12 269 ASP A N 1
ATOM 2103 C CA . ASP A 1 269 ? 39.190 4.231 -85.284 1.00 84.12 269 ASP A CA 1
ATOM 2104 C C . ASP A 1 269 ? 39.419 5.682 -85.740 1.00 84.12 269 ASP A C 1
ATOM 2106 O O . ASP A 1 269 ? 38.718 6.196 -86.608 1.00 84.12 269 ASP A O 1
ATOM 2110 N N . CYS A 1 270 ? 40.488 6.326 -85.253 1.00 82.94 270 CYS A N 1
ATOM 2111 C CA . CYS A 1 270 ? 40.821 7.693 -85.663 1.00 82.94 270 CYS A CA 1
ATOM 2112 C C . CYS A 1 270 ? 41.362 7.781 -87.095 1.00 82.94 270 CYS A C 1
ATOM 2114 O O . CYS A 1 270 ? 41.159 8.792 -87.757 1.00 82.94 270 CYS A O 1
ATOM 2116 N N . SER A 1 271 ? 42.058 6.754 -87.586 1.00 74.38 271 SER A N 1
ATOM 2117 C CA . SER A 1 271 ? 42.697 6.804 -88.910 1.00 74.38 271 SER A CA 1
ATOM 2118 C C . SER A 1 271 ? 41.750 6.462 -90.059 1.00 74.38 271 SER A C 1
ATOM 2120 O O . SER A 1 271 ? 42.096 6.707 -91.208 1.00 74.38 271 SER A O 1
ATOM 2122 N N . GLY A 1 272 ? 40.571 5.899 -89.771 1.00 62.78 272 GLY A N 1
ATOM 2123 C CA . GLY A 1 272 ? 39.541 5.623 -90.776 1.00 62.78 272 GLY A CA 1
ATOM 2124 C C . GLY A 1 272 ? 38.572 6.782 -91.025 1.00 62.78 272 GLY A C 1
ATOM 2125 O O . GLY A 1 272 ? 37.842 6.739 -92.012 1.00 62.78 272 GLY A O 1
ATOM 2126 N N . TYR A 1 273 ? 38.530 7.786 -90.138 1.00 52.78 273 TYR A N 1
ATOM 2127 C CA . TYR A 1 273 ? 37.452 8.785 -90.123 1.00 52.78 273 TYR A CA 1
ATOM 2128 C C . TYR A 1 273 ? 37.798 10.119 -89.437 1.00 52.78 273 TYR A C 1
ATOM 2130 O O . TYR A 1 273 ? 36.884 10.816 -88.990 1.00 52.78 273 TYR A O 1
ATOM 2138 N N . ALA A 1 274 ? 39.072 10.514 -89.312 1.00 51.09 274 ALA A N 1
ATOM 2139 C CA . ALA A 1 274 ? 39.359 11.828 -88.730 1.00 51.09 274 ALA A CA 1
ATOM 2140 C C . ALA A 1 274 ? 38.681 12.922 -89.582 1.00 51.09 274 ALA A C 1
ATOM 2142 O O . ALA A 1 274 ? 38.832 12.962 -90.798 1.00 51.09 274 ALA A O 1
ATOM 2143 N N . ASP A 1 275 ? 37.865 13.765 -88.955 1.00 54.06 275 ASP A N 1
ATOM 2144 C CA . ASP A 1 275 ? 37.226 14.950 -89.547 1.00 54.06 275 ASP A CA 1
ATOM 2145 C C . ASP A 1 275 ? 36.229 14.716 -90.704 1.00 54.06 275 ASP A C 1
ATOM 2147 O O . ASP A 1 275 ? 35.881 15.648 -91.430 1.00 54.06 275 ASP A O 1
ATOM 2151 N N . GLY A 1 276 ? 35.703 13.494 -90.863 1.00 56.25 276 GLY A N 1
ATOM 2152 C CA . GLY A 1 276 ? 34.631 13.206 -91.832 1.00 56.25 276 GLY A CA 1
ATOM 2153 C C . GLY A 1 276 ? 35.068 13.223 -93.302 1.00 56.25 276 GLY A C 1
ATOM 2154 O O . GLY A 1 276 ? 34.216 13.218 -94.191 1.00 56.25 276 GLY A O 1
ATOM 2155 N N . SER A 1 277 ? 36.378 13.214 -93.550 1.00 59.72 277 SER A N 1
ATOM 2156 C CA . SER A 1 277 ? 36.984 13.078 -94.872 1.00 59.72 277 SER A CA 1
ATOM 2157 C C . SER A 1 277 ? 37.839 11.814 -94.932 1.00 59.72 277 SER A C 1
ATOM 2159 O O . SER A 1 277 ? 38.536 11.477 -93.978 1.00 59.72 277 SER A O 1
ATOM 2161 N N . THR A 1 278 ? 37.827 11.126 -96.073 1.00 59.78 278 THR A N 1
ATOM 2162 C CA . THR A 1 278 ? 38.754 10.019 -96.363 1.00 59.78 278 THR A CA 1
ATOM 2163 C C . THR A 1 278 ? 40.188 10.493 -96.626 1.00 59.78 278 THR A C 1
ATOM 2165 O O . THR A 1 278 ? 41.072 9.663 -96.819 1.00 59.78 278 THR A O 1
ATOM 2168 N N . ASP A 1 279 ? 40.422 11.809 -96.635 1.00 65.12 279 ASP A N 1
ATOM 2169 C CA . ASP A 1 279 ? 41.720 12.425 -96.941 1.00 65.12 279 ASP A CA 1
ATOM 2170 C C . ASP A 1 279 ? 42.566 12.719 -95.691 1.00 65.12 279 ASP A C 1
ATOM 2172 O O . ASP A 1 279 ? 43.652 13.300 -95.779 1.00 65.12 279 ASP A O 1
ATOM 2176 N N . SER A 1 280 ? 42.083 12.340 -94.512 1.00 64.44 280 SER A N 1
ATOM 2177 C CA . SER A 1 280 ? 42.784 12.586 -93.258 1.00 64.44 280 SER A CA 1
ATOM 2178 C C . SER A 1 280 ? 43.927 11.593 -93.071 1.00 64.44 280 SER A C 1
ATOM 2180 O O . SER A 1 280 ? 43.759 10.381 -93.193 1.00 64.44 280 SER A O 1
ATOM 2182 N N . GLY A 1 281 ? 45.122 12.115 -92.787 1.00 69.38 281 GLY A N 1
ATOM 2183 C CA . GLY A 1 281 ? 46.312 11.297 -92.565 1.00 69.38 281 GLY A CA 1
ATOM 2184 C C . GLY A 1 281 ? 46.157 10.352 -91.371 1.00 69.38 281 GLY A C 1
ATOM 2185 O O . GLY A 1 281 ? 45.424 10.633 -90.424 1.00 69.38 281 GLY A O 1
ATOM 2186 N N . ALA A 1 282 ? 46.882 9.233 -91.399 1.00 79.44 282 ALA A N 1
ATOM 2187 C CA . ALA A 1 282 ? 46.823 8.244 -90.331 1.00 79.44 282 ALA A CA 1
ATOM 2188 C C . ALA A 1 282 ? 47.218 8.845 -88.967 1.00 79.44 282 ALA A C 1
ATOM 2190 O O . ALA A 1 282 ? 48.293 9.433 -88.818 1.00 79.44 282 ALA A O 1
ATOM 2191 N N . ALA A 1 283 ? 46.354 8.679 -87.965 1.00 85.31 283 ALA A N 1
ATOM 2192 C CA . ALA A 1 283 ? 46.558 9.215 -86.626 1.00 85.31 283 ALA A CA 1
ATOM 2193 C C . ALA A 1 283 ? 47.500 8.298 -85.822 1.00 85.31 283 ALA A C 1
ATOM 2195 O O . ALA A 1 283 ? 47.247 7.090 -85.749 1.00 85.31 283 ALA A O 1
ATOM 2196 N N . PRO A 1 284 ? 48.565 8.824 -85.187 1.00 89.00 284 PRO A N 1
ATOM 2197 C CA . PRO A 1 284 ? 49.492 8.003 -84.411 1.00 89.00 284 PRO A CA 1
ATOM 2198 C C . PRO A 1 284 ? 48.791 7.356 -83.210 1.00 89.00 284 PRO A C 1
ATOM 2200 O O . PRO A 1 284 ? 47.860 7.927 -82.638 1.00 89.00 284 PRO A O 1
ATOM 2203 N N . TYR A 1 285 ? 49.246 6.165 -82.820 1.00 88.19 285 TYR A N 1
ATOM 2204 C CA . TYR A 1 285 ? 48.823 5.509 -81.584 1.00 88.19 285 TYR A CA 1
ATOM 2205 C C . TYR A 1 285 ? 49.876 5.703 -80.470 1.00 88.19 285 TYR A C 1
ATOM 2207 O O . TYR A 1 285 ? 51.051 5.428 -80.728 1.00 88.19 285 TYR A O 1
ATOM 2215 N N . PRO A 1 286 ? 49.500 6.112 -79.239 1.00 90.69 286 PRO A N 1
ATOM 2216 C CA . PRO A 1 286 ? 48.156 6.502 -78.802 1.00 90.69 286 PRO A CA 1
ATOM 2217 C C . PRO A 1 286 ? 47.721 7.844 -79.412 1.00 90.69 286 PRO A C 1
ATOM 2219 O O . PRO A 1 286 ? 48.510 8.778 -79.527 1.00 90.69 286 PRO A O 1
ATOM 2222 N N . CYS A 1 287 ? 46.451 7.936 -79.810 1.00 90.06 287 CYS A N 1
ATOM 2223 C CA . CYS A 1 287 ? 45.886 9.165 -80.374 1.00 90.06 287 CYS A CA 1
ATOM 2224 C C . CYS A 1 287 ? 45.566 10.198 -79.278 1.00 90.06 287 CYS A C 1
ATOM 2226 O O . CYS A 1 287 ? 45.495 9.854 -78.098 1.00 90.06 287 CYS A O 1
ATOM 2228 N N . SER A 1 288 ? 45.300 11.449 -79.663 1.00 88.31 288 SER A N 1
ATOM 2229 C CA . SER A 1 288 ? 44.958 12.539 -78.732 1.00 88.31 288 SER A CA 1
ATOM 2230 C C . SER A 1 288 ? 43.766 12.217 -77.825 1.00 88.31 288 SER A C 1
ATOM 2232 O O . SER A 1 288 ? 43.771 12.598 -76.660 1.00 88.31 288 SER A O 1
ATOM 2234 N N . THR A 1 289 ? 42.777 11.466 -78.316 1.00 87.25 289 THR A N 1
ATOM 2235 C CA . THR A 1 289 ? 41.640 10.998 -77.509 1.00 87.25 289 THR A CA 1
ATOM 2236 C C . THR A 1 289 ? 42.074 10.080 -76.370 1.00 87.25 289 THR A C 1
ATOM 2238 O O . THR A 1 289 ? 41.542 10.198 -75.275 1.00 87.25 289 THR A O 1
ATOM 2241 N N . LEU A 1 290 ? 43.043 9.187 -76.599 1.00 89.81 290 LEU A N 1
ATOM 2242 C CA . LEU A 1 290 ? 43.579 8.328 -75.540 1.00 89.81 290 LEU A CA 1
ATOM 2243 C C . LEU A 1 290 ? 44.493 9.106 -74.594 1.00 89.81 290 LEU A C 1
ATOM 2245 O O . LEU A 1 290 ? 44.366 8.945 -73.388 1.00 89.81 290 LEU A O 1
ATOM 2249 N N . ALA A 1 291 ? 45.328 10.003 -75.125 1.00 88.12 291 ALA A N 1
ATOM 2250 C CA . ALA A 1 291 ? 46.179 10.864 -74.305 1.00 88.12 291 ALA A CA 1
ATOM 2251 C C . ALA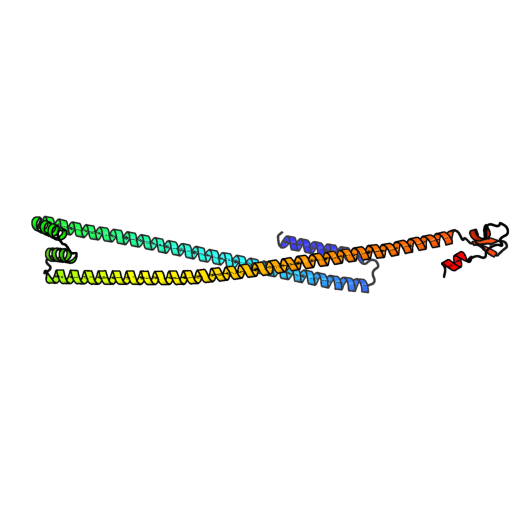 A 1 291 ? 45.353 11.705 -73.312 1.00 88.12 291 ALA A C 1
ATOM 2253 O O . ALA A 1 291 ? 45.668 11.745 -72.132 1.00 88.12 291 ALA A O 1
ATOM 2254 N N . LEU A 1 292 ? 44.228 12.277 -73.760 1.00 86.50 292 LEU A N 1
ATOM 2255 C CA . LEU A 1 292 ? 43.301 13.031 -72.905 1.00 86.50 292 LEU A CA 1
ATOM 2256 C C . LEU A 1 292 ? 42.563 12.181 -71.857 1.00 86.50 292 LEU A C 1
ATOM 2258 O O . LEU A 1 292 ? 41.978 12.739 -70.933 1.00 86.50 292 LEU A O 1
ATOM 2262 N N . LEU A 1 293 ? 42.505 10.858 -72.027 1.00 87.38 293 LEU A N 1
ATOM 2263 C CA . LEU A 1 293 ? 41.913 9.946 -71.044 1.00 87.38 293 LEU A CA 1
ATOM 2264 C C . LEU A 1 293 ? 42.933 9.433 -70.021 1.00 87.38 293 LEU A C 1
ATOM 2266 O O . LEU A 1 293 ? 42.518 8.891 -68.993 1.00 87.38 293 LEU A O 1
ATOM 2270 N N . ASP A 1 294 ? 44.223 9.563 -70.327 1.00 84.75 294 ASP A N 1
ATOM 2271 C CA . ASP A 1 294 ? 45.332 9.116 -69.486 1.00 84.75 294 ASP A CA 1
ATOM 2272 C C . ASP A 1 294 ? 45.898 10.246 -68.595 1.00 84.75 294 ASP A C 1
ATOM 2274 O O . ASP A 1 294 ? 46.565 9.937 -67.605 1.00 84.75 294 ASP A O 1
ATOM 2278 N N . ASP A 1 295 ? 45.587 11.512 -68.913 1.00 71.25 295 ASP A N 1
ATOM 2279 C CA . ASP A 1 295 ? 45.823 12.718 -68.091 1.00 71.25 295 ASP A CA 1
ATOM 2280 C C . ASP A 1 295 ? 44.769 12.900 -66.971 1.00 71.25 295 ASP A C 1
ATOM 2282 O O . ASP A 1 295 ? 45.165 13.248 -65.830 1.00 71.25 295 ASP A O 1
#

Organism: Streptomyces halstedii (NCBI:txid1944)

pLDDT: mean 85.33, std 9.04, range [51.09, 97.81]

Foldseek 3Di:
DDPVVVVVVVVVVVVVVVVVLVVVPVPDDPVVNVVVVVVVVVVVVVVVVVVVVVVVVVVVVVVVVVVVVVVVVVVVVVVVVVVVVVVVVVVVVVVVVVVVVVVVVVVVVVLVVLCVVPVVLSVVLVVQLVVDPDPLSNQLSVCVSVPDDSVRSNVVSVVVVVVVVVVVVVVVVVVVVVVVVVVVVVVVVVVVVVVVVVVVVVVVVVVVVVVVVVVVVVVVVVVVVVVVVVVVVVVVVVVVVVVVVVVVLVVVVVQQDWDDDPNATFTPNCQCQPPNDNPDHTAHPVHPVNVVSVD

Radius of gyration: 55.71 Å; chains: 1; bounding box: 102×39×158 Å

Secondary structure (DSSP, 8-state):
--HHHHHHHHHHHHHHHHHHHHHHTSS--HHHHHHHHHHHHHHHHHHHHHHHHHHHHHHHHHHHHHHHHHHHHHHHHHHHHHHHHHHHHHHHHHHHHHHHHHHHHHHHHHHHHHHHHSHHHHHHHHHHHHH-SSHHHHHHHHHHHTT--HHHHHHHHHHHHHHHHHHHHHHHHHHHHHHHHHHHHHHHHHHHHHHHHHHHHHHHHHHHHHHHHHHHHHHHHHHHHHHHHHHHHHHHHHHHHHHHHHHHHHHHHHHS-EEEETTEEEEHHHHTTGGG-TTPPPPBSSPHHHHHHH-

Sequence (295 aa):
MNLRDTLDYLARLVQQDADRTKAEAHGESPEQLLAAAEKRAAELSRLHQKACRALDLMQHDRDAHRERAENFEGRAKAMEASRDHEAAAREQAQQDAKDAKERARVATVAALNLRRQTPDAAQRTLDTIRDASTALEAWVTLGMYYGLTPEQAGQGARAWRTAAETIAERHAQRAENDVKEIAERLATSEKRADDADRHAQTAEATTRELATRLDAAEKRAQDEACHSALCRISRDGWRHRAMTRQAAIDRVRALHTPVDHNGRAICTDCSGYADGSTDSGAAPYPCSTLALLDD